Protein AF-A0A7W0PMC2-F1 (afdb_monomer)

Secondary structure (DSSP, 8-state):
-----SSSTT-------HHHHHHHHHHHHHHHHHHHHHHHHHHHHHHHHHHHHHHHHHHHHTS-TTTHHHHHHHHHHHHHHHHHHHHHHHHHHHHHHHHHHHHHHHTT-TTHHHHHHHHHHHTTSTTTHHHHHHHHHHHHHHTT-HHHHHHHHHHHHHHHHHIIIIIHHHHSTTT----HHHHHHHHHHHHHHHTHHHHHHHHHHHHHHHHHHHHHHHHHHTTS-SSS---THHHHHHHTS------SS--------S-----------S-TT-PPPPPPPPPPS----------------PPPP------------------------------

Sequence (335 aa):
GQAGNVFDDTGGDVEVSSDAVQNVIPVISNITTGVIGVVTTLVITFYYLMEKAFIRRLVISQLDARRQPRVERIWQDVENKVGGWMRGQLTLMLIIGVIATVSYGILDIRFWPLLGLWAGLTEIIPIVGPWIGGVPAVIVALTQGWEKALIVGLVIVGMQSLENWVLVPRVMRGAVGLTPLTVFVAILVGTQFMGVTGAILAIPIAAAIQVILSDYFSSRQLKREPQQQSGWRWMLSRAGARDDEPPPNGERSPDVGPFAYAATNQTISSDVMLRPNPPSPEPPAGGDPPVAALESEGNRPAPAGRKSGWAPFGQAAQTNDTQVERRDEREPDES

Mean predicted aligned error: 18.65 Å

Foldseek 3Di:
DDPDDPPPPPPPPPPVPPVNVVVVVVVVVVVVVVVVVVVVVVVVVVVCVVCVVVVLCVVLVVDDPVCSVVVVVLVVQLCQLLVLVVQLQLVQLVVQLVLQLVQCVVLVQPPSNVLSNQLSVLSLQPPVSLVVSLVVSLVSLVVVPPVSSVVSVVSSVVSNCCCVPPSCCVSCPVNDPDDPVQLVVLLVVLCVPPNPVRSSCSRSVSSSVVSVVVSVVVVVVVVVDDPDPPDCVVVVVVVVPPDPPPDPDDDDDDDDDDPDPDDDDDDDDPPPPDDDDPDDDDDDPDDDDDDDDDDDDDDDDDDDDDDDDDDDDDDDDDDDDDDDDDDDDDDDDDD

Radius of gyration: 40.62 Å; Cα contacts (8 Å, |Δi|>4): 183; chains: 1; bounding box: 110×101×104 Å

pLDDT: mean 74.44, std 23.19, range [28.14, 98.31]

Structure (mmCIF, N/CA/C/O backbone):
data_AF-A0A7W0PMC2-F1
#
_entry.id   AF-A0A7W0PMC2-F1
#
loop_
_atom_site.group_PDB
_atom_site.id
_atom_site.type_symbol
_atom_site.label_atom_id
_atom_site.label_alt_id
_atom_site.label_comp_id
_atom_site.label_asym_id
_atom_site.label_entity_id
_atom_site.label_seq_id
_atom_site.pdbx_PDB_ins_code
_atom_site.Cartn_x
_atom_site.Cartn_y
_atom_site.Cartn_z
_atom_site.occupancy
_atom_site.B_iso_or_equiv
_atom_site.auth_seq_id
_atom_site.auth_comp_id
_atom_site.auth_asym_id
_atom_site.auth_atom_id
_atom_site.pdbx_PDB_model_num
ATOM 1 N N . GLY A 1 1 ? -45.555 44.566 42.381 1.00 43.81 1 GLY A N 1
ATOM 2 C CA . GLY A 1 1 ? -44.629 44.700 41.248 1.00 43.81 1 GLY A CA 1
ATOM 3 C C . GLY A 1 1 ? -43.414 43.849 41.513 1.00 43.81 1 GLY A C 1
ATOM 4 O O . GLY A 1 1 ? -42.605 44.230 42.340 1.00 43.81 1 GLY A O 1
ATOM 5 N N . GLN A 1 2 ? -43.330 42.689 40.872 1.00 47.09 2 GLN A N 1
ATOM 6 C CA . GLN A 1 2 ? -42.104 41.903 40.741 1.00 47.09 2 GLN A CA 1
ATOM 7 C C . GLN A 1 2 ? -42.135 41.314 39.332 1.00 47.09 2 GLN A C 1
ATOM 9 O O . GLN A 1 2 ? -42.737 40.277 39.088 1.00 47.09 2 GLN A O 1
ATOM 14 N N . ALA A 1 3 ? -41.571 42.068 38.397 1.00 50.12 3 ALA A N 1
ATOM 15 C CA . ALA A 1 3 ? -41.141 41.583 37.098 1.00 50.12 3 ALA A CA 1
ATOM 16 C C . ALA A 1 3 ? -39.636 41.863 37.065 1.00 50.12 3 ALA A C 1
ATOM 18 O O . ALA A 1 3 ? -39.203 42.939 36.666 1.00 50.12 3 ALA A O 1
ATOM 19 N N . GLY A 1 4 ? -38.871 40.949 37.660 1.00 49.38 4 GLY A N 1
ATOM 20 C CA . GLY A 1 4 ? -37.416 40.914 37.569 1.00 49.38 4 GLY A CA 1
ATOM 21 C C . GLY A 1 4 ? -37.044 39.887 36.511 1.00 49.38 4 GLY A C 1
ATOM 22 O O . GLY A 1 4 ? -37.525 38.758 36.559 1.00 49.38 4 GLY A O 1
ATOM 23 N N . ASN A 1 5 ? -36.266 40.326 35.531 1.00 51.25 5 ASN A N 1
ATOM 24 C CA . ASN A 1 5 ? -35.890 39.608 34.321 1.00 51.25 5 ASN A CA 1
ATOM 25 C C . ASN A 1 5 ? -35.315 38.210 34.609 1.00 51.25 5 ASN A C 1
ATOM 27 O O . ASN A 1 5 ? -34.278 38.082 35.247 1.00 51.25 5 ASN A O 1
ATOM 31 N N . VAL A 1 6 ? -35.975 37.175 34.080 1.00 53.62 6 VAL A N 1
ATOM 32 C CA . VAL A 1 6 ? -35.527 35.764 34.092 1.00 53.62 6 VAL A CA 1
ATOM 33 C C . VAL A 1 6 ? -34.790 35.400 32.785 1.00 53.62 6 VAL A C 1
ATOM 35 O O . VAL A 1 6 ? -34.439 34.253 32.553 1.00 53.62 6 VAL A O 1
ATOM 38 N N . PHE A 1 7 ? -34.534 36.378 31.910 1.00 52.53 7 PHE A N 1
ATOM 39 C CA . PHE A 1 7 ? -34.023 36.150 30.551 1.00 52.53 7 PHE A CA 1
ATOM 40 C C . PHE A 1 7 ? -32.546 36.526 30.331 1.00 52.53 7 PHE A C 1
ATOM 42 O O . PHE A 1 7 ? -32.114 36.553 29.185 1.00 52.53 7 PHE A O 1
ATOM 49 N N . ASP A 1 8 ? -31.770 36.786 31.387 1.00 56.75 8 ASP A N 1
ATOM 50 C CA . ASP A 1 8 ? -30.371 37.249 31.257 1.00 56.75 8 ASP A CA 1
ATOM 51 C C . ASP A 1 8 ? -29.308 36.159 31.528 1.00 56.75 8 ASP A C 1
ATOM 53 O O . ASP A 1 8 ? -28.118 36.408 31.395 1.00 56.75 8 ASP A O 1
ATOM 57 N N . ASP A 1 9 ? -29.708 34.926 31.870 1.00 52.38 9 ASP A N 1
ATOM 58 C CA . ASP A 1 9 ? -28.779 33.857 32.305 1.00 52.38 9 ASP A CA 1
ATOM 59 C C . ASP A 1 9 ? -28.463 32.811 31.214 1.00 52.38 9 ASP A C 1
ATOM 61 O O . ASP A 1 9 ? -28.034 31.695 31.485 1.00 52.38 9 ASP A O 1
ATOM 65 N N . THR A 1 10 ? -28.715 33.128 29.939 1.00 53.88 10 THR A N 1
ATOM 66 C CA . THR A 1 10 ? -28.359 32.245 28.800 1.00 53.88 10 THR A CA 1
ATOM 67 C C . THR A 1 10 ? -27.342 32.875 27.848 1.00 53.88 10 THR A C 1
ATOM 69 O O . THR A 1 10 ? -27.029 32.303 26.807 1.00 53.88 10 THR A O 1
ATOM 72 N N . GLY A 1 11 ? -26.779 34.028 28.220 1.00 46.75 11 GLY A N 1
ATOM 73 C CA . GLY A 1 11 ? -25.646 34.665 27.547 1.00 46.75 11 GLY A CA 1
ATOM 74 C C . GLY A 1 11 ? -24.301 34.087 27.988 1.00 46.75 11 GLY A C 1
ATOM 75 O O . GLY A 1 11 ? -23.366 34.838 28.235 1.00 46.75 11 GLY A O 1
ATOM 76 N N . GLY A 1 12 ? -24.209 32.765 28.153 1.00 50.25 12 GLY A N 1
ATOM 77 C CA . GLY A 1 12 ? -22.926 32.104 28.353 1.00 50.25 12 GLY A CA 1
ATOM 78 C C . GLY A 1 12 ? -22.144 32.196 27.054 1.00 50.25 12 GLY A C 1
ATOM 79 O O . GLY A 1 12 ? -22.327 31.353 26.175 1.00 50.25 12 GLY A O 1
ATOM 80 N N . ASP A 1 13 ? -21.326 33.238 26.920 1.00 54.75 13 ASP A N 1
ATOM 81 C CA . ASP A 1 13 ? -20.321 33.337 25.874 1.00 54.75 13 ASP A CA 1
ATOM 82 C C . ASP A 1 13 ? -19.554 32.014 25.875 1.00 54.75 13 ASP A C 1
ATOM 84 O O . ASP A 1 13 ? -18.842 31.683 26.826 1.00 54.75 13 ASP A O 1
ATOM 88 N N . VAL A 1 14 ? -19.771 31.197 24.842 1.00 59.09 14 VAL A N 1
ATOM 89 C CA . VAL A 1 14 ? -18.963 30.005 24.610 1.00 59.09 14 VAL A CA 1
ATOM 90 C C . VAL A 1 14 ? -17.593 30.548 24.256 1.00 59.09 14 VAL A C 1
ATOM 92 O O . VAL A 1 14 ? -17.304 30.838 23.097 1.00 59.09 14 VAL A O 1
ATOM 95 N N . GLU A 1 15 ? -16.780 30.766 25.283 1.00 59.75 15 GLU A N 1
ATOM 96 C CA . GLU A 1 15 ? -15.384 31.131 25.170 1.00 59.75 15 GLU A CA 1
ATOM 97 C C . GLU A 1 15 ? -14.718 29.921 24.516 1.00 59.75 15 GLU A C 1
ATOM 99 O O . GLU A 1 15 ? -14.340 28.943 25.166 1.00 59.75 15 GLU A O 1
ATOM 104 N N . VAL A 1 16 ? -14.726 29.903 23.180 1.00 63.09 16 VAL A N 1
ATOM 105 C CA . VAL A 1 16 ? -14.091 28.851 22.400 1.00 63.09 16 VAL A CA 1
ATOM 106 C C . VAL A 1 16 ? -12.624 28.930 22.777 1.00 63.09 16 VAL A C 1
ATOM 108 O O . VAL A 1 16 ? -11.921 29.832 22.323 1.00 63.09 16 VAL A O 1
ATOM 111 N N . SER A 1 17 ? -12.194 28.025 23.663 1.00 68.88 17 SER A N 1
ATOM 112 C CA . SER A 1 17 ? -10.812 27.954 24.120 1.00 68.88 17 SER A CA 1
ATOM 113 C C . SER A 1 17 ? -9.913 28.058 22.894 1.00 68.88 17 SER A C 1
ATOM 115 O O . SER A 1 17 ? -10.094 27.321 21.916 1.00 68.88 17 SER A O 1
ATOM 117 N N . SER A 1 18 ? -8.982 29.011 22.924 1.00 70.25 18 SER A N 1
ATOM 118 C CA . SER A 1 18 ? -8.035 29.278 21.838 1.00 70.25 18 SER A CA 1
ATOM 119 C C . SER A 1 18 ? -7.372 27.998 21.327 1.00 70.25 18 SER A C 1
ATOM 121 O O . SER A 1 18 ? -7.079 27.886 20.140 1.00 70.25 18 SER A O 1
ATOM 123 N N . ASP A 1 19 ? -7.227 27.005 22.200 1.00 72.19 19 ASP A N 1
ATOM 124 C CA . ASP A 1 19 ? -6.593 25.720 21.937 1.00 72.19 19 ASP A CA 1
ATOM 125 C C . ASP A 1 19 ? -7.465 24.818 21.050 1.00 72.19 19 ASP A C 1
ATOM 127 O O . ASP A 1 19 ? -6.956 24.100 20.189 1.00 72.19 19 ASP A O 1
ATOM 131 N N . ALA A 1 20 ? -8.793 24.877 21.184 1.00 72.12 20 ALA A N 1
ATOM 132 C CA . ALA A 1 20 ? -9.710 24.150 20.309 1.00 72.12 20 ALA A CA 1
ATOM 133 C C . ALA A 1 20 ? -9.672 24.717 18.880 1.00 72.12 20 ALA A C 1
ATOM 135 O O . ALA A 1 20 ? -9.578 23.958 17.915 1.00 72.12 20 ALA A O 1
ATOM 136 N N . VAL A 1 21 ? -9.656 26.047 18.732 1.00 75.31 21 VAL A N 1
ATOM 137 C CA . VAL A 1 21 ? -9.527 26.704 17.418 1.00 75.31 21 VAL A CA 1
ATOM 138 C C . VAL A 1 21 ? -8.166 26.402 16.789 1.00 75.31 21 VAL A C 1
ATOM 140 O O . VAL A 1 21 ? -8.092 26.048 15.610 1.00 75.31 21 VAL A O 1
ATOM 143 N N . GLN A 1 22 ? -7.091 26.471 17.579 1.00 79.50 22 GLN A N 1
ATOM 144 C CA . GLN A 1 22 ? -5.730 26.196 17.116 1.00 79.50 22 GLN A CA 1
ATOM 145 C C . GLN A 1 22 ? -5.529 24.741 16.676 1.00 79.50 22 GLN A C 1
ATOM 147 O O . GLN A 1 22 ? -4.759 24.500 15.750 1.00 79.50 22 GLN A O 1
ATOM 152 N N . ASN A 1 23 ? -6.247 23.780 17.266 1.00 82.25 23 ASN A N 1
ATOM 153 C CA . ASN A 1 23 ? -6.175 22.369 16.874 1.00 82.25 23 ASN A CA 1
ATOM 154 C C . ASN A 1 23 ? -7.069 22.012 15.671 1.00 82.25 23 ASN A C 1
ATOM 156 O O . ASN A 1 23 ? -6.769 21.065 14.945 1.00 82.25 23 ASN A O 1
ATOM 160 N N . VAL A 1 24 ? -8.142 22.765 15.409 1.00 83.88 24 VAL A N 1
ATOM 161 C CA . VAL A 1 24 ? -9.059 22.501 14.281 1.00 83.88 24 VAL A CA 1
ATOM 162 C C . VAL A 1 24 ? -8.499 23.004 12.945 1.00 83.88 24 VAL A C 1
ATOM 164 O O . VAL A 1 24 ? -8.620 22.318 11.927 1.00 83.88 24 VAL A O 1
ATOM 167 N N . ILE A 1 25 ? -7.834 24.164 12.935 1.00 85.06 25 ILE A N 1
ATOM 168 C CA . ILE A 1 25 ? -7.215 24.748 11.731 1.00 85.06 25 ILE A CA 1
ATOM 169 C C . ILE A 1 25 ? -6.253 23.778 11.007 1.00 85.06 25 ILE A C 1
ATOM 171 O O . ILE A 1 25 ? -6.413 23.593 9.795 1.00 85.06 25 ILE A O 1
ATOM 175 N N . PRO A 1 26 ? -5.285 23.114 11.675 1.00 86.06 26 PRO A N 1
ATOM 176 C CA . PRO A 1 26 ? -4.375 22.192 11.000 1.00 86.06 26 PRO A CA 1
ATOM 177 C C . PRO A 1 26 ? -5.093 20.952 10.461 1.00 86.06 26 PRO A C 1
ATOM 179 O O . PRO A 1 26 ? -4.735 20.469 9.391 1.00 86.06 26 PRO A O 1
ATOM 182 N N . VAL A 1 27 ? -6.140 20.462 11.132 1.00 83.06 27 VAL A N 1
ATOM 183 C CA . VAL A 1 27 ? -6.932 19.323 10.639 1.00 83.06 27 VAL A CA 1
ATOM 184 C C . VAL A 1 27 ? -7.626 19.676 9.323 1.00 83.06 27 VAL A C 1
ATOM 186 O O . VAL A 1 27 ? -7.495 18.939 8.346 1.00 83.06 27 VAL A O 1
ATOM 189 N N . ILE A 1 28 ? -8.305 20.826 9.259 1.00 85.81 28 ILE A N 1
ATOM 190 C CA . ILE A 1 28 ? -8.984 21.289 8.036 1.00 85.81 28 ILE A CA 1
ATOM 191 C C . ILE A 1 28 ? -7.972 21.536 6.910 1.00 85.81 28 ILE A C 1
ATOM 193 O O . ILE A 1 28 ? -8.206 21.139 5.764 1.00 85.81 28 ILE A O 1
ATOM 197 N N . SER A 1 29 ? -6.830 22.148 7.231 1.00 87.38 29 SER A N 1
ATOM 198 C CA . SER A 1 29 ? -5.748 22.386 6.271 1.00 87.38 29 SER A CA 1
ATOM 199 C C . SER A 1 29 ? -5.191 21.079 5.695 1.00 87.38 29 SER A C 1
ATOM 201 O O . SER A 1 29 ? -5.044 20.945 4.477 1.00 87.38 29 SER A O 1
ATOM 203 N N . ASN A 1 30 ? -4.965 20.072 6.543 1.00 87.62 30 ASN A N 1
ATOM 204 C CA . ASN A 1 30 ? -4.472 18.761 6.126 1.00 87.62 30 ASN A CA 1
ATOM 205 C C . ASN A 1 30 ? -5.482 18.025 5.240 1.00 87.62 30 ASN A C 1
ATOM 207 O O . ASN A 1 30 ? -5.093 17.448 4.226 1.00 87.62 30 ASN A O 1
ATOM 211 N N . ILE A 1 31 ? -6.776 18.083 5.574 1.00 88.69 31 ILE A N 1
ATOM 212 C CA . ILE A 1 31 ? -7.839 17.502 4.740 1.00 88.69 31 ILE A CA 1
ATOM 213 C C . ILE A 1 31 ? -7.875 18.196 3.376 1.00 88.69 31 ILE A C 1
ATOM 215 O O . ILE A 1 31 ? -7.868 17.524 2.348 1.00 88.69 31 ILE A O 1
ATOM 219 N N . THR A 1 32 ? -7.859 19.531 3.353 1.00 90.44 32 THR A N 1
ATOM 220 C CA . THR A 1 32 ? -7.904 20.318 2.110 1.00 90.44 32 THR A CA 1
ATOM 221 C C . THR A 1 32 ? -6.697 20.019 1.222 1.00 90.44 32 THR A C 1
ATOM 223 O O . THR A 1 32 ? -6.851 19.723 0.038 1.00 90.44 32 THR A O 1
ATOM 226 N N . THR A 1 33 ? -5.497 20.016 1.805 1.00 89.62 33 THR A N 1
ATOM 227 C CA . THR A 1 33 ? -4.252 19.662 1.108 1.00 89.62 33 THR A CA 1
ATOM 228 C C . THR A 1 33 ? -4.298 18.225 0.594 1.00 89.62 33 THR A C 1
ATOM 230 O O . THR A 1 33 ? -3.895 17.964 -0.538 1.00 89.62 33 THR A O 1
ATOM 233 N N . GLY A 1 34 ? -4.847 17.297 1.382 1.00 86.81 34 GLY A N 1
ATOM 234 C CA . GLY A 1 34 ? -5.056 15.908 0.982 1.00 86.81 34 GLY A CA 1
ATOM 235 C C . GLY A 1 34 ? -5.987 15.779 -0.224 1.00 86.81 34 GLY A C 1
ATOM 236 O O . GLY A 1 34 ? -5.638 15.106 -1.191 1.00 86.81 34 GLY A O 1
ATOM 237 N N . VAL A 1 35 ? -7.131 16.470 -0.217 1.00 91.31 35 VAL A N 1
ATOM 238 C CA . VAL A 1 35 ? -8.085 16.476 -1.340 1.00 91.31 35 VAL A CA 1
ATOM 239 C C . VAL A 1 35 ? -7.439 17.049 -2.600 1.00 91.31 35 VAL A C 1
ATOM 241 O O . VAL A 1 35 ? -7.502 16.417 -3.654 1.00 91.31 35 VAL A O 1
ATOM 244 N N . ILE A 1 36 ? -6.764 18.198 -2.497 1.00 93.81 36 ILE A N 1
ATOM 245 C CA . ILE A 1 36 ? -6.025 18.794 -3.620 1.00 93.81 36 ILE A CA 1
ATOM 246 C C . ILE A 1 36 ? -4.959 17.819 -4.131 1.00 93.81 36 ILE A C 1
ATOM 248 O O . ILE A 1 36 ? -4.827 17.638 -5.341 1.00 93.81 36 ILE A O 1
ATOM 252 N N . GLY A 1 37 ? -4.231 17.154 -3.232 1.00 91.50 37 GLY A N 1
ATOM 253 C CA . GLY A 1 37 ? -3.220 16.155 -3.570 1.00 91.50 37 GLY A CA 1
ATOM 254 C C . GLY A 1 37 ? -3.796 14.966 -4.337 1.00 91.50 37 GLY A C 1
ATOM 255 O O . GLY A 1 37 ? -3.238 14.573 -5.361 1.00 91.50 37 GLY A O 1
ATOM 256 N N . VAL A 1 38 ? -4.941 14.433 -3.904 1.00 90.81 38 VAL A N 1
ATOM 257 C CA . VAL A 1 38 ? -5.649 13.346 -4.599 1.00 90.81 38 VAL A CA 1
ATOM 258 C C . VAL A 1 38 ? -6.106 13.799 -5.983 1.00 90.81 38 VAL A C 1
ATOM 260 O O . VAL A 1 38 ? -5.800 13.128 -6.966 1.00 90.81 38 VAL A O 1
ATOM 263 N N . VAL A 1 39 ? -6.775 14.951 -6.088 1.00 94.50 39 VAL A N 1
ATOM 264 C CA . VAL A 1 39 ? -7.242 15.491 -7.376 1.00 94.50 39 VAL A CA 1
ATOM 265 C C . VAL A 1 39 ? -6.065 15.723 -8.324 1.00 94.50 39 VAL A C 1
ATOM 267 O O . VAL A 1 39 ? -6.098 15.277 -9.467 1.00 94.50 39 VAL A O 1
ATOM 270 N N . THR A 1 40 ? -4.991 16.345 -7.841 1.00 95.25 40 THR A N 1
ATOM 271 C CA . THR A 1 40 ? -3.773 16.593 -8.625 1.00 95.25 40 THR A CA 1
ATOM 272 C C . THR A 1 40 ? -3.148 15.285 -9.100 1.00 95.25 40 THR A C 1
ATOM 274 O O . THR A 1 40 ? -2.815 15.148 -10.274 1.00 95.25 40 THR A O 1
ATOM 277 N N . THR A 1 41 ? -3.044 14.291 -8.216 1.00 93.62 41 THR A N 1
ATOM 278 C CA . THR A 1 41 ? -2.514 12.964 -8.555 1.00 93.62 41 THR A CA 1
ATOM 279 C C . THR A 1 41 ? -3.363 12.285 -9.625 1.00 93.62 41 THR A C 1
ATOM 281 O O . THR A 1 41 ? -2.808 11.723 -10.567 1.00 93.62 41 THR A O 1
ATOM 284 N N . LEU A 1 42 ? -4.694 12.361 -9.529 1.00 94.62 42 LEU A N 1
ATOM 285 C CA . LEU A 1 42 ? -5.604 11.807 -10.533 1.00 94.62 42 LEU A CA 1
ATOM 286 C C . LEU A 1 42 ? -5.449 12.501 -11.886 1.00 94.62 42 LEU A C 1
ATOM 288 O O . LEU A 1 42 ? -5.368 11.818 -12.904 1.00 94.62 42 LEU A O 1
ATOM 292 N N . VAL A 1 43 ? -5.351 13.832 -11.902 1.00 97.25 43 VAL A N 1
ATOM 293 C CA . VAL A 1 43 ? -5.130 14.610 -13.128 1.00 97.25 43 VAL A CA 1
ATOM 294 C C . VAL A 1 43 ? -3.798 14.228 -13.772 1.00 97.25 43 VAL A C 1
ATOM 296 O O . VAL A 1 43 ? -3.769 13.877 -14.950 1.00 97.25 43 VAL A O 1
ATOM 299 N N . ILE A 1 44 ? -2.704 14.217 -13.005 1.00 96.81 44 ILE A N 1
ATOM 300 C CA . ILE A 1 44 ? -1.379 13.816 -13.504 1.00 96.81 44 ILE A CA 1
ATOM 301 C C . ILE A 1 44 ? -1.413 12.378 -14.024 1.00 96.81 44 ILE A C 1
ATOM 303 O O . ILE A 1 44 ? -0.896 12.101 -15.101 1.00 96.81 44 ILE A O 1
ATOM 307 N N . THR A 1 45 ? -2.052 11.465 -13.291 1.00 95.06 45 THR A N 1
ATOM 308 C CA . THR A 1 45 ? -2.183 10.061 -13.696 1.00 95.06 45 THR A CA 1
ATOM 309 C C . THR A 1 45 ? -2.968 9.936 -14.997 1.00 95.06 45 THR A C 1
ATOM 311 O O . THR A 1 45 ? -2.554 9.196 -15.883 1.00 95.06 45 THR A O 1
ATOM 314 N N . PHE A 1 46 ? -4.064 10.681 -15.152 1.00 96.44 46 PHE A N 1
ATOM 315 C CA . PHE A 1 46 ? -4.863 10.702 -16.375 1.00 96.44 46 PHE A CA 1
ATOM 316 C C . PHE A 1 46 ? -4.043 11.170 -17.586 1.00 96.44 46 PHE A C 1
ATOM 318 O O . PHE A 1 46 ? -3.982 10.457 -18.590 1.00 96.44 46 PHE A O 1
ATOM 325 N N . TYR A 1 47 ? -3.355 12.312 -17.477 1.00 96.44 47 TYR A N 1
ATOM 326 C CA . TYR A 1 47 ? -2.490 12.815 -18.550 1.00 96.44 47 TYR A CA 1
ATOM 327 C C . TYR A 1 47 ? -1.331 11.858 -18.842 1.00 96.44 47 TYR A C 1
ATOM 329 O O . TYR A 1 47 ? -1.052 11.565 -20.003 1.00 96.44 47 TYR A O 1
ATOM 337 N N . TYR A 1 48 ? -0.711 11.287 -17.806 1.00 95.25 48 TYR A N 1
ATOM 338 C CA . TYR A 1 48 ? 0.330 10.279 -17.975 1.00 95.25 48 TYR A CA 1
ATOM 339 C C . TYR A 1 48 ? -0.189 9.051 -18.730 1.00 95.25 48 TYR A C 1
ATOM 341 O O . TYR A 1 48 ? 0.466 8.589 -19.656 1.00 95.25 48 TYR A O 1
ATOM 349 N N . LEU A 1 49 ? -1.376 8.536 -18.393 1.00 94.81 49 LEU A N 1
ATOM 350 C CA . LEU A 1 49 ? -1.984 7.406 -19.101 1.00 94.81 49 LEU A CA 1
ATOM 351 C C . LEU A 1 49 ? -2.267 7.728 -20.573 1.00 94.81 49 LEU A C 1
ATOM 353 O O . LEU A 1 49 ? -2.081 6.855 -21.421 1.00 94.81 49 LEU A O 1
ATOM 357 N N . MET A 1 50 ? -2.691 8.958 -20.872 1.00 96.69 50 MET A N 1
ATOM 358 C CA . MET A 1 50 ? -2.938 9.428 -22.236 1.00 96.69 50 MET A CA 1
ATOM 359 C C . MET A 1 50 ? -1.635 9.539 -23.045 1.00 96.69 50 MET A C 1
ATOM 361 O O . MET A 1 50 ? -1.585 9.137 -24.206 1.00 96.69 50 MET A O 1
ATOM 365 N N . GLU A 1 51 ? -0.560 10.030 -22.426 1.00 95.94 51 GLU A N 1
ATOM 366 C CA . GLU A 1 51 ? 0.713 10.312 -23.097 1.00 95.94 51 GLU A CA 1
ATOM 367 C C . GLU A 1 51 ? 1.755 9.192 -22.963 1.00 95.94 51 GLU A C 1
ATOM 369 O O . GLU A 1 51 ? 2.818 9.261 -23.585 1.00 95.94 51 GLU A O 1
ATOM 374 N N . LYS A 1 52 ? 1.478 8.118 -22.211 1.00 93.81 52 LYS A N 1
ATOM 375 C CA . LYS A 1 52 ? 2.475 7.079 -21.891 1.00 93.81 52 LYS A CA 1
ATOM 376 C C . LYS A 1 52 ? 3.164 6.493 -23.121 1.00 93.81 52 LYS A C 1
ATOM 378 O O . LYS A 1 52 ? 4.369 6.250 -23.098 1.00 93.81 52 LYS A O 1
ATOM 383 N N . ALA A 1 53 ? 2.419 6.279 -24.208 1.00 93.69 53 ALA A N 1
ATOM 384 C CA . ALA A 1 53 ? 2.954 5.720 -25.448 1.00 93.69 53 ALA A CA 1
ATOM 385 C C . ALA A 1 53 ? 3.898 6.706 -26.153 1.00 93.69 53 ALA A C 1
ATOM 387 O O . ALA A 1 53 ? 4.933 6.301 -26.686 1.00 93.69 53 ALA A O 1
ATOM 388 N N . PHE A 1 54 ? 3.565 7.998 -26.113 1.00 94.06 54 PHE A N 1
ATOM 389 C CA . PHE A 1 54 ? 4.408 9.066 -26.635 1.00 94.06 54 PHE A CA 1
ATOM 390 C C . PHE A 1 54 ? 5.695 9.203 -25.812 1.00 94.06 54 PHE A C 1
ATOM 392 O O . PHE A 1 54 ? 6.782 9.144 -26.387 1.00 94.06 54 PHE A O 1
ATOM 399 N N . ILE A 1 55 ? 5.586 9.273 -24.479 1.00 93.00 55 ILE A N 1
ATOM 400 C CA . ILE A 1 55 ? 6.733 9.357 -23.556 1.00 93.00 55 ILE A CA 1
ATOM 401 C C . ILE A 1 55 ? 7.679 8.174 -23.773 1.00 93.00 55 ILE A C 1
ATOM 403 O O . ILE A 1 55 ? 8.883 8.350 -23.948 1.00 93.00 55 ILE A O 1
ATOM 407 N N . ARG A 1 56 ? 7.128 6.959 -23.830 1.00 93.69 56 ARG A N 1
ATOM 408 C CA . ARG A 1 56 ? 7.886 5.736 -24.099 1.00 93.69 56 ARG A CA 1
ATOM 409 C C . ARG A 1 56 ? 8.642 5.812 -25.426 1.00 93.69 56 ARG A C 1
ATOM 411 O O . ARG A 1 56 ? 9.843 5.549 -25.462 1.00 93.69 56 ARG A O 1
ATOM 418 N N . ARG A 1 57 ? 7.962 6.183 -26.518 1.00 93.38 57 ARG A N 1
ATOM 419 C CA . ARG A 1 57 ? 8.584 6.296 -27.846 1.00 93.38 57 ARG A CA 1
ATOM 420 C C . ARG A 1 57 ? 9.693 7.347 -27.853 1.00 93.38 57 ARG A C 1
ATOM 422 O O . ARG A 1 57 ? 10.748 7.093 -28.429 1.00 93.38 57 ARG A O 1
ATOM 429 N N . LEU A 1 58 ? 9.473 8.482 -27.190 1.00 94.00 58 LEU A N 1
ATOM 430 C CA . LEU A 1 58 ? 10.458 9.550 -27.060 1.00 94.00 58 LEU A CA 1
ATOM 431 C C . LEU A 1 58 ? 11.717 9.044 -26.349 1.00 94.00 58 LEU A C 1
ATOM 433 O O . LEU A 1 58 ? 12.800 9.140 -26.919 1.00 94.00 58 LEU A O 1
ATOM 437 N N . VAL A 1 59 ? 11.580 8.424 -25.174 1.00 92.81 59 VAL A N 1
ATOM 438 C CA . VAL A 1 59 ? 12.711 7.871 -24.405 1.00 92.81 59 VAL A CA 1
ATOM 439 C C . VAL A 1 59 ? 13.486 6.831 -25.216 1.00 92.81 59 VAL A C 1
ATOM 441 O O . VAL A 1 59 ? 14.715 6.864 -25.255 1.00 92.81 59 VAL A O 1
ATOM 444 N N . ILE A 1 60 ? 12.788 5.925 -25.904 1.00 93.38 60 ILE A N 1
ATOM 445 C CA . ILE A 1 60 ? 13.434 4.853 -26.671 1.00 93.38 60 ILE A CA 1
ATOM 446 C C . ILE A 1 60 ? 14.140 5.390 -27.916 1.00 93.38 60 ILE A C 1
ATOM 448 O O . ILE A 1 60 ? 15.216 4.907 -28.260 1.00 93.38 60 ILE A O 1
ATOM 452 N N . SER A 1 61 ? 13.582 6.413 -28.569 1.00 93.25 61 SER A N 1
ATOM 453 C CA . SER A 1 61 ? 14.183 7.021 -29.762 1.00 93.25 61 SER A CA 1
ATOM 454 C C . SER A 1 61 ? 15.537 7.692 -29.500 1.00 93.25 61 SER A C 1
ATOM 456 O O . SER A 1 61 ? 16.337 7.799 -30.424 1.00 93.25 61 SER A O 1
ATOM 458 N N . GLN A 1 62 ? 15.823 8.074 -28.250 1.00 94.62 62 GLN A N 1
ATOM 459 C CA . GLN A 1 62 ? 17.107 8.664 -27.845 1.00 94.62 62 GLN A CA 1
ATOM 460 C C . GLN A 1 62 ? 18.223 7.621 -27.657 1.00 94.62 62 GLN A C 1
ATOM 462 O O . GLN A 1 62 ? 19.372 7.974 -27.401 1.00 94.62 62 GLN A O 1
ATOM 467 N N . LEU A 1 63 ? 17.902 6.326 -27.741 1.00 93.12 63 LEU A N 1
ATOM 468 C CA . LEU A 1 63 ? 18.858 5.233 -27.583 1.00 93.12 63 LEU A CA 1
ATOM 469 C C . LEU A 1 63 ? 19.343 4.716 -28.940 1.00 93.12 63 LEU A C 1
ATOM 471 O O . LEU A 1 63 ? 18.573 4.633 -29.900 1.00 93.12 63 LEU A O 1
ATOM 475 N N . ASP A 1 64 ? 20.590 4.235 -28.976 1.00 93.88 64 ASP A N 1
ATOM 476 C CA . ASP A 1 64 ? 21.136 3.496 -30.119 1.00 93.88 64 ASP A CA 1
ATOM 477 C C . ASP A 1 64 ? 20.188 2.376 -30.569 1.00 93.88 64 ASP A C 1
ATOM 479 O O . ASP A 1 64 ? 19.703 1.595 -29.740 1.00 93.88 64 ASP A O 1
ATOM 483 N N . ALA A 1 65 ? 20.029 2.197 -31.885 1.00 91.69 65 ALA A N 1
ATOM 484 C CA . ALA A 1 65 ? 19.152 1.178 -32.477 1.00 91.69 65 ALA A CA 1
ATOM 485 C C . ALA A 1 65 ? 19.402 -0.247 -31.937 1.00 91.69 65 ALA A C 1
ATOM 487 O O . ALA A 1 65 ? 18.481 -1.051 -31.826 1.00 91.69 65 ALA A O 1
ATOM 488 N N . ARG A 1 66 ? 20.640 -0.560 -31.521 1.00 92.50 66 ARG A N 1
ATOM 489 C CA . ARG A 1 66 ? 20.997 -1.859 -30.919 1.00 92.50 66 ARG A CA 1
ATOM 490 C C . ARG A 1 66 ? 20.399 -2.077 -29.524 1.00 92.50 66 ARG A C 1
ATOM 492 O O . ARG A 1 66 ? 20.217 -3.221 -29.116 1.00 92.50 66 ARG A O 1
ATOM 499 N N . ARG A 1 67 ? 20.141 -1.005 -28.765 1.00 91.69 67 ARG A N 1
ATOM 500 C CA . ARG A 1 67 ? 19.651 -1.060 -27.375 1.00 91.69 67 ARG A CA 1
ATOM 501 C C . ARG A 1 67 ? 18.132 -0.942 -27.282 1.00 91.69 67 ARG A C 1
ATOM 503 O O . ARG A 1 67 ? 17.568 -1.447 -26.312 1.00 91.69 67 ARG A O 1
ATOM 510 N N . GLN A 1 68 ? 17.480 -0.341 -28.281 1.00 93.12 68 GLN A N 1
ATOM 511 C CA . GLN A 1 68 ? 16.030 -0.111 -28.287 1.00 93.12 68 GLN A CA 1
ATOM 512 C C . GLN A 1 68 ? 15.211 -1.376 -27.965 1.00 93.12 68 GLN A C 1
ATOM 514 O O . GLN A 1 68 ? 14.419 -1.316 -27.027 1.00 93.12 68 GLN A O 1
ATOM 519 N N . PRO A 1 69 ? 15.446 -2.555 -28.588 1.00 92.75 69 PRO A N 1
ATOM 520 C CA . PRO A 1 69 ? 14.640 -3.749 -28.304 1.00 92.75 69 PRO A CA 1
ATOM 521 C C . PRO A 1 69 ? 14.849 -4.317 -26.895 1.00 92.75 69 PRO A C 1
ATOM 523 O O . PRO A 1 69 ? 14.017 -5.065 -26.386 1.00 92.75 69 PRO A O 1
ATOM 526 N N . ARG A 1 70 ? 15.995 -4.034 -26.263 1.00 92.12 70 ARG A N 1
ATOM 527 C CA . ARG A 1 70 ? 16.274 -4.460 -24.886 1.00 92.12 70 ARG A CA 1
ATOM 528 C C . ARG A 1 70 ? 15.549 -3.560 -23.893 1.00 92.12 70 ARG A C 1
ATOM 530 O O . ARG A 1 70 ? 14.855 -4.071 -23.026 1.00 92.12 70 ARG A O 1
ATOM 537 N N . VAL A 1 71 ? 15.683 -2.242 -24.039 1.00 93.50 71 VAL A N 1
ATOM 538 C CA . VAL A 1 71 ? 15.023 -1.280 -23.142 1.00 93.50 71 VAL A CA 1
ATOM 539 C C . VAL A 1 71 ? 13.505 -1.351 -23.278 1.00 93.50 71 VAL A C 1
ATOM 541 O O . VAL A 1 71 ? 12.811 -1.315 -22.269 1.00 93.50 71 VAL A O 1
ATOM 544 N N . GLU A 1 72 ? 13.000 -1.551 -24.495 1.00 94.19 72 GLU A N 1
ATOM 545 C CA . GLU A 1 72 ? 11.579 -1.781 -24.755 1.00 94.19 72 GLU A CA 1
ATOM 546 C C . GLU A 1 72 ? 11.039 -2.976 -23.958 1.00 94.19 72 GLU A C 1
ATOM 548 O O . GLU A 1 72 ? 9.997 -2.861 -23.320 1.00 94.19 72 GLU A O 1
ATOM 553 N N . ARG A 1 73 ? 11.770 -4.099 -23.929 1.00 93.31 73 ARG A N 1
ATOM 554 C CA . ARG A 1 73 ? 11.393 -5.282 -23.138 1.00 93.31 73 ARG A CA 1
ATOM 555 C C . ARG A 1 73 ? 11.423 -5.008 -21.636 1.00 93.31 73 ARG A C 1
ATOM 557 O O . ARG A 1 73 ? 10.430 -5.266 -20.969 1.00 93.31 73 ARG A O 1
ATOM 564 N N . ILE A 1 74 ? 12.499 -4.400 -21.128 1.00 93.94 74 ILE A N 1
ATOM 565 C CA . ILE A 1 74 ? 12.608 -4.026 -19.705 1.00 93.94 74 ILE A CA 1
ATOM 566 C C . ILE A 1 74 ? 11.440 -3.123 -19.296 1.00 93.94 74 ILE A C 1
ATOM 568 O O . ILE A 1 74 ? 10.853 -3.324 -18.238 1.00 93.94 74 ILE A O 1
ATOM 572 N N . TRP A 1 75 ? 11.077 -2.149 -20.134 1.00 94.81 75 TRP A N 1
ATOM 573 C CA . TRP A 1 75 ? 9.945 -1.263 -19.877 1.00 94.81 75 TRP A CA 1
ATOM 574 C C . TRP A 1 75 ? 8.636 -2.048 -19.722 1.00 94.81 75 TRP A C 1
ATOM 576 O O . TRP A 1 75 ? 7.913 -1.840 -18.749 1.00 94.81 75 TRP A O 1
ATOM 586 N N . GLN A 1 76 ? 8.348 -2.977 -20.644 1.00 93.81 76 GLN A N 1
ATOM 587 C CA . GLN A 1 76 ? 7.152 -3.831 -20.568 1.00 93.81 76 GLN A CA 1
ATOM 588 C C . GLN A 1 76 ? 7.171 -4.712 -19.321 1.00 93.81 76 GLN A C 1
ATOM 590 O O . GLN A 1 76 ? 6.154 -4.832 -18.644 1.00 93.81 76 GLN A O 1
ATOM 595 N N . ASP A 1 77 ? 8.321 -5.293 -18.986 1.00 92.62 77 ASP A N 1
ATOM 596 C CA . ASP A 1 77 ? 8.468 -6.158 -17.818 1.00 92.62 77 ASP A CA 1
ATOM 597 C C . ASP A 1 77 ? 8.233 -5.386 -16.513 1.00 92.62 77 ASP A C 1
ATOM 599 O O . ASP A 1 77 ? 7.549 -5.884 -15.615 1.00 92.62 77 ASP A O 1
ATOM 603 N N . VAL A 1 78 ? 8.730 -4.148 -16.414 1.00 93.75 78 VAL A N 1
ATOM 604 C CA . VAL A 1 78 ? 8.455 -3.261 -15.275 1.00 93.75 78 VAL A CA 1
ATOM 605 C C . VAL A 1 78 ? 6.969 -2.893 -15.213 1.00 93.75 78 VAL A C 1
ATOM 607 O O . VAL A 1 78 ? 6.368 -3.051 -14.151 1.00 93.75 78 VAL A O 1
ATOM 610 N N . GLU A 1 79 ? 6.355 -2.458 -16.322 1.00 93.56 79 GLU A N 1
ATOM 611 C CA . GLU A 1 79 ? 4.926 -2.088 -16.374 1.00 93.56 79 GLU A CA 1
ATOM 612 C C . GLU A 1 79 ? 4.032 -3.276 -15.978 1.00 93.56 79 GLU A C 1
ATOM 614 O O . GLU A 1 79 ? 3.139 -3.139 -15.139 1.00 93.56 79 GLU A O 1
ATOM 619 N N . ASN A 1 80 ? 4.329 -4.471 -16.496 1.00 92.00 80 ASN A N 1
ATOM 620 C CA . ASN A 1 80 ? 3.6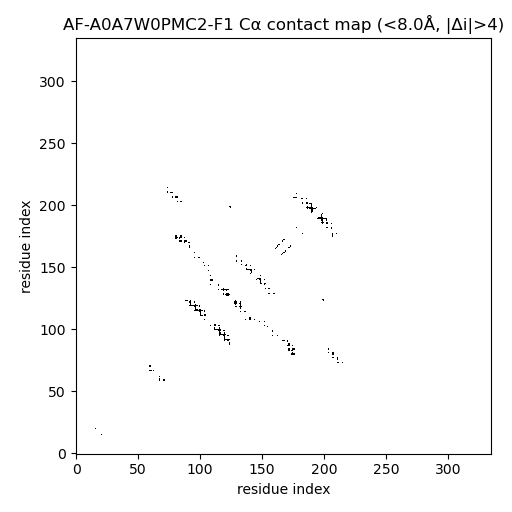07 -5.699 -16.176 1.00 92.00 80 ASN A CA 1
ATOM 621 C C . ASN A 1 80 ? 3.759 -6.091 -14.704 1.00 92.00 80 ASN A C 1
ATOM 623 O O . ASN A 1 80 ? 2.773 -6.470 -14.065 1.00 92.00 80 ASN A O 1
ATOM 627 N N . LYS A 1 81 ? 4.972 -5.991 -14.147 1.00 91.56 81 LYS A N 1
ATOM 628 C CA . LYS A 1 81 ? 5.249 -6.398 -12.766 1.00 91.56 81 LYS A CA 1
ATOM 629 C C . LYS A 1 81 ? 4.660 -5.424 -11.750 1.00 91.56 81 LYS A C 1
ATOM 631 O O . LYS A 1 81 ? 3.954 -5.848 -10.837 1.00 91.56 81 LYS A O 1
ATOM 636 N N . VAL A 1 82 ? 4.864 -4.122 -11.951 1.00 93.19 82 VAL A N 1
ATOM 637 C CA . VAL A 1 82 ? 4.280 -3.067 -11.106 1.00 93.19 82 VAL A CA 1
ATOM 638 C C . VAL A 1 82 ? 2.755 -3.068 -11.219 1.00 93.19 82 VAL A C 1
ATOM 640 O O . VAL A 1 82 ? 2.066 -3.036 -10.201 1.00 93.19 82 VAL A O 1
ATOM 643 N N . GLY A 1 83 ? 2.206 -3.184 -12.432 1.00 92.31 83 GLY A N 1
ATOM 644 C CA . GLY A 1 83 ? 0.760 -3.261 -12.648 1.00 92.31 83 GLY A CA 1
ATOM 645 C C . GLY A 1 83 ? 0.136 -4.543 -12.088 1.00 92.31 83 GLY A C 1
ATOM 646 O O . GLY A 1 83 ? -0.989 -4.525 -11.588 1.00 92.31 83 GLY A O 1
ATOM 647 N N . GLY A 1 84 ? 0.845 -5.674 -12.149 1.00 92.38 84 GLY A N 1
ATOM 648 C CA . GLY A 1 84 ? 0.467 -6.918 -11.473 1.00 92.38 84 GLY A CA 1
ATOM 649 C C . GLY A 1 84 ? 0.399 -6.751 -9.957 1.00 92.38 84 GLY A C 1
ATOM 650 O O . GLY A 1 84 ? -0.621 -7.087 -9.358 1.00 92.38 84 GLY A O 1
ATOM 651 N N . TRP A 1 85 ? 1.439 -6.167 -9.354 1.00 91.69 85 TRP A N 1
ATOM 652 C CA . TRP A 1 85 ? 1.473 -5.896 -7.917 1.00 91.69 85 TRP A CA 1
ATOM 653 C C . TRP A 1 85 ? 0.356 -4.946 -7.485 1.00 91.69 85 TRP A C 1
ATOM 655 O O . TRP A 1 85 ? -0.357 -5.264 -6.543 1.00 91.69 85 TRP A O 1
ATOM 665 N N . MET A 1 86 ? 0.135 -3.839 -8.202 1.00 93.31 86 MET A N 1
ATOM 666 C CA . MET A 1 86 ? -0.906 -2.862 -7.860 1.00 93.31 86 MET A CA 1
ATOM 667 C C . MET A 1 86 ? -2.303 -3.499 -7.833 1.00 93.31 86 MET A C 1
ATOM 669 O O . MET A 1 86 ? -3.059 -3.314 -6.882 1.00 93.31 86 MET A O 1
ATOM 673 N N . ARG A 1 87 ? -2.640 -4.307 -8.849 1.00 94.56 87 ARG A N 1
ATOM 674 C CA . ARG A 1 87 ? -3.917 -5.044 -8.899 1.00 94.56 87 ARG A CA 1
ATOM 675 C C . ARG A 1 87 ? -4.040 -6.042 -7.750 1.00 94.56 87 ARG A C 1
ATOM 677 O O . ARG A 1 87 ? -5.103 -6.136 -7.136 1.00 94.56 87 ARG A O 1
ATOM 684 N N . GLY A 1 88 ? -2.960 -6.764 -7.453 1.00 93.94 88 GLY A N 1
ATOM 685 C CA . GLY A 1 88 ? -2.912 -7.681 -6.321 1.00 93.94 88 GLY A CA 1
ATOM 686 C C . GLY A 1 88 ? -3.103 -6.956 -4.988 1.00 93.94 88 GLY A C 1
ATOM 687 O O . GLY A 1 88 ? -3.909 -7.388 -4.172 1.00 93.94 88 GLY A O 1
ATOM 688 N N . GLN A 1 89 ? -2.437 -5.817 -4.796 1.00 94.00 89 GLN A N 1
ATOM 689 C CA . GLN A 1 89 ? -2.490 -5.042 -3.559 1.00 94.00 89 GLN A CA 1
ATOM 690 C C . GLN A 1 89 ? -3.889 -4.480 -3.320 1.00 94.00 89 GLN A C 1
ATOM 692 O O . GLN A 1 89 ? -4.442 -4.673 -2.245 1.00 94.00 89 GLN A O 1
ATOM 697 N N . LEU A 1 90 ? -4.510 -3.876 -4.338 1.00 95.31 90 LEU A N 1
ATOM 698 C CA . LEU A 1 90 ? -5.892 -3.393 -4.247 1.00 95.31 90 LEU A CA 1
ATOM 699 C C . LEU A 1 90 ? -6.879 -4.526 -3.931 1.00 95.31 90 LEU A C 1
ATOM 701 O O . LEU A 1 90 ? -7.822 -4.340 -3.165 1.00 95.31 90 LEU A O 1
ATOM 705 N N . THR A 1 91 ? -6.641 -5.715 -4.489 1.00 96.38 91 THR A N 1
ATOM 706 C CA . THR A 1 91 ? -7.450 -6.904 -4.194 1.00 96.38 91 THR A CA 1
ATOM 707 C C . THR A 1 91 ? -7.267 -7.354 -2.742 1.00 96.38 91 THR A C 1
ATOM 709 O O . THR A 1 91 ? -8.255 -7.659 -2.080 1.00 96.38 91 THR A O 1
ATOM 712 N N . LEU A 1 92 ? -6.034 -7.359 -2.219 1.00 95.00 92 LEU A N 1
ATOM 713 C CA . LEU A 1 92 ? -5.757 -7.666 -0.810 1.00 95.00 92 LEU A CA 1
ATOM 714 C C . LEU A 1 92 ? -6.419 -6.655 0.128 1.00 95.00 92 LEU A C 1
ATOM 716 O O . LEU A 1 92 ? -7.124 -7.073 1.040 1.00 95.00 92 LEU A O 1
ATOM 720 N N . MET A 1 93 ? -6.268 -5.355 -0.138 1.00 97.00 93 MET A N 1
ATOM 721 C CA . MET A 1 93 ? -6.899 -4.282 0.640 1.00 97.00 93 MET A CA 1
ATOM 722 C C . MET A 1 93 ? -8.415 -4.480 0.742 1.00 97.00 93 MET A C 1
ATOM 724 O O . MET A 1 93 ? -8.992 -4.373 1.824 1.00 97.00 93 MET A O 1
ATOM 728 N N . LEU A 1 94 ? -9.061 -4.829 -0.375 1.00 97.69 94 LEU A N 1
ATOM 729 C CA . LEU A 1 94 ? -10.493 -5.110 -0.405 1.00 97.69 94 LEU A CA 1
ATOM 730 C C . LEU A 1 94 ? -10.853 -6.366 0.400 1.00 97.69 94 LEU A C 1
ATOM 732 O O . LEU A 1 94 ? -11.776 -6.326 1.209 1.00 97.69 94 LEU A O 1
ATOM 736 N N . ILE A 1 95 ? -10.136 -7.475 0.191 1.00 96.81 95 ILE A N 1
ATOM 737 C CA . ILE A 1 95 ? -10.399 -8.741 0.889 1.00 96.81 95 ILE A CA 1
ATOM 738 C C . ILE A 1 95 ? -10.227 -8.565 2.400 1.00 96.81 95 ILE A C 1
ATOM 740 O O . ILE A 1 95 ? -11.124 -8.927 3.158 1.00 96.81 95 ILE A O 1
ATOM 744 N N . ILE A 1 96 ? -9.107 -7.988 2.840 1.00 96.31 96 ILE A N 1
ATOM 745 C CA . ILE A 1 96 ? -8.816 -7.758 4.258 1.00 96.31 96 ILE A CA 1
ATOM 746 C C . ILE A 1 96 ? -9.820 -6.785 4.864 1.00 96.31 96 ILE A C 1
ATOM 748 O O . ILE A 1 96 ? -10.349 -7.071 5.934 1.00 96.31 96 ILE A O 1
ATOM 752 N N . GLY A 1 97 ? -10.157 -5.695 4.168 1.00 97.69 97 GLY A N 1
ATOM 753 C CA . GLY A 1 97 ? -11.180 -4.759 4.629 1.00 97.69 97 GLY A CA 1
ATOM 754 C C . GLY A 1 97 ? -12.525 -5.447 4.871 1.00 97.69 97 GLY A C 1
ATOM 755 O O . GLY A 1 97 ? -13.100 -5.309 5.947 1.00 97.69 97 GLY A O 1
ATOM 756 N N . VAL A 1 98 ? -12.991 -6.270 3.925 1.00 98.19 98 VAL A N 1
ATOM 757 C CA . VAL A 1 98 ? -14.246 -7.027 4.065 1.00 98.19 98 VAL A CA 1
ATOM 758 C C . VAL A 1 98 ? -14.171 -8.043 5.206 1.00 98.19 98 VAL A C 1
ATOM 760 O O . VAL A 1 98 ? -15.086 -8.098 6.029 1.00 98.19 98 VAL A O 1
ATOM 763 N N . ILE A 1 99 ? -13.095 -8.831 5.290 1.00 97.31 99 ILE A N 1
ATOM 764 C CA . ILE A 1 99 ? -12.923 -9.828 6.355 1.00 97.31 99 ILE A CA 1
ATOM 765 C C . ILE A 1 99 ? -12.892 -9.145 7.725 1.00 97.31 99 ILE A C 1
ATOM 767 O O . ILE A 1 99 ? -13.565 -9.610 8.646 1.00 97.31 99 ILE A O 1
ATOM 771 N N . ALA A 1 100 ? -12.171 -8.032 7.863 1.00 97.25 100 ALA A N 1
ATOM 772 C CA . ALA A 1 100 ? -12.097 -7.263 9.098 1.00 97.25 100 ALA A CA 1
ATOM 773 C C . ALA A 1 100 ? -13.466 -6.679 9.471 1.00 97.25 100 ALA A C 1
ATOM 775 O O . ALA A 1 100 ? -13.919 -6.862 10.599 1.00 97.25 100 ALA A O 1
ATOM 776 N N . THR A 1 101 ? -14.168 -6.054 8.519 1.00 98.25 101 THR A N 1
ATOM 777 C CA . THR A 1 101 ? -15.529 -5.530 8.711 1.00 98.25 101 THR A CA 1
ATOM 778 C C . THR A 1 101 ? -16.477 -6.618 9.219 1.00 98.25 101 THR A C 1
ATOM 780 O O . THR A 1 101 ? -17.161 -6.413 10.221 1.00 98.25 101 THR A O 1
ATOM 783 N N . VAL A 1 102 ? -16.500 -7.788 8.574 1.00 98.31 102 VAL A N 1
ATOM 784 C CA . VAL A 1 102 ? -17.363 -8.910 8.979 1.00 98.31 102 VAL A CA 1
ATOM 785 C C . VAL A 1 102 ? -16.959 -9.446 10.352 1.00 98.31 102 VAL A C 1
ATOM 787 O O . VAL A 1 102 ? -17.817 -9.627 11.211 1.00 98.31 102 VAL A O 1
ATOM 790 N N . SER A 1 103 ? -15.664 -9.653 10.591 1.00 97.50 103 SER A N 1
ATOM 791 C CA . SER A 1 103 ? -15.171 -10.211 11.855 1.00 97.50 103 SER A CA 1
ATOM 792 C C . SER A 1 103 ? -15.476 -9.295 13.041 1.00 97.50 103 SER A C 1
ATOM 794 O O . SER A 1 103 ? -15.978 -9.753 14.064 1.00 97.50 103 SER A O 1
ATOM 796 N N . TYR A 1 104 ? -15.235 -7.990 12.903 1.00 97.62 104 TYR A N 1
ATOM 797 C CA . TYR A 1 104 ? -15.549 -7.010 13.944 1.00 97.62 104 TYR A CA 1
ATOM 798 C C . TYR A 1 104 ? -17.059 -6.822 14.131 1.00 97.62 104 TYR A C 1
ATOM 800 O O . TYR A 1 104 ? -17.500 -6.590 15.255 1.00 97.62 104 TYR A O 1
ATOM 808 N N . GLY A 1 105 ? -17.848 -6.955 13.059 1.00 97.50 105 GLY A N 1
ATOM 809 C CA . GLY A 1 105 ? -19.309 -6.922 13.124 1.00 97.50 105 GLY A CA 1
ATOM 810 C C . GLY A 1 105 ? -19.890 -8.109 13.894 1.00 97.50 105 GLY A C 1
ATOM 811 O O . GLY A 1 105 ? -20.748 -7.915 14.747 1.00 97.50 105 GLY A O 1
ATOM 812 N N . ILE A 1 106 ? -19.375 -9.324 13.671 1.00 97.81 106 ILE A N 1
ATOM 813 C CA . ILE A 1 106 ? -19.786 -10.531 14.415 1.00 97.81 106 ILE A CA 1
ATOM 814 C C . ILE A 1 106 ? -19.469 -10.401 15.914 1.00 97.81 106 ILE A C 1
ATOM 816 O O . ILE A 1 106 ? -20.222 -10.888 16.752 1.00 97.81 106 ILE A O 1
ATOM 820 N N . LEU A 1 107 ? -18.370 -9.728 16.258 1.00 96.50 107 LEU A N 1
ATOM 821 C CA . LEU A 1 107 ? -17.953 -9.474 17.643 1.00 96.50 107 LEU A CA 1
ATOM 822 C C . LEU A 1 107 ? -18.658 -8.265 18.292 1.00 96.50 107 LEU A C 1
ATOM 824 O O . LEU A 1 107 ? -18.405 -7.955 19.464 1.00 96.50 107 LEU A O 1
ATOM 828 N N . ASP A 1 108 ? -19.530 -7.586 17.540 1.00 96.44 108 ASP A N 1
ATOM 829 C CA . ASP A 1 108 ? -20.262 -6.388 17.954 1.00 96.44 108 ASP A CA 1
ATOM 830 C C . ASP A 1 108 ? -19.334 -5.288 18.510 1.00 96.44 108 ASP A C 1
ATOM 832 O O . ASP A 1 108 ? -19.547 -4.694 19.576 1.00 96.44 108 ASP A O 1
ATOM 836 N N . ILE A 1 109 ? -18.224 -5.049 17.802 1.00 97.00 109 ILE A N 1
ATOM 837 C CA . ILE A 1 109 ? -17.274 -3.988 18.147 1.00 97.00 109 ILE A CA 1
ATOM 838 C C . ILE A 1 109 ? -17.832 -2.646 17.680 1.00 97.00 109 ILE A C 1
ATOM 840 O O . ILE A 1 109 ? -18.290 -2.487 16.545 1.00 97.00 109 ILE A O 1
ATOM 844 N N . ARG A 1 110 ? -17.772 -1.631 18.547 1.00 96.00 110 ARG A N 1
ATOM 845 C CA . ARG A 1 110 ? -18.247 -0.289 18.197 1.00 96.00 110 ARG A CA 1
ATOM 846 C C . ARG A 1 110 ? -17.471 0.232 16.987 1.00 96.00 110 ARG A C 1
ATOM 848 O O . ARG A 1 110 ? -16.256 0.095 16.921 1.00 96.00 110 ARG A O 1
ATOM 855 N N . PHE A 1 111 ? -18.177 0.843 16.038 1.00 96.62 111 PHE A N 1
ATOM 856 C CA . PHE A 1 111 ? -17.589 1.336 14.787 1.00 96.62 111 PHE A CA 1
ATOM 857 C C . PHE A 1 111 ? -16.967 0.241 13.897 1.00 96.62 111 PHE A C 1
ATOM 859 O O . PHE A 1 111 ? -16.099 0.549 13.082 1.00 96.62 111 PHE A O 1
ATOM 866 N N . TRP A 1 112 ? -17.426 -1.015 13.989 1.00 97.25 112 TRP A N 1
ATOM 867 C CA . TRP A 1 112 ? -16.937 -2.125 13.159 1.00 97.25 112 TRP A CA 1
ATOM 868 C C . TRP A 1 112 ? -16.822 -1.826 11.647 1.00 97.25 112 TRP A C 1
ATOM 870 O O . TRP A 1 112 ? -15.812 -2.243 11.072 1.00 97.25 112 TRP A O 1
ATOM 880 N N . PRO A 1 113 ? -17.731 -1.072 10.974 1.00 97.75 113 PRO A N 1
ATOM 881 C CA . PRO A 1 113 ? -17.562 -0.787 9.548 1.00 97.75 113 PRO A CA 1
ATOM 882 C C . PRO A 1 113 ? -16.364 0.129 9.298 1.00 97.75 113 PRO A C 1
ATOM 884 O O . PRO A 1 113 ? -15.598 -0.090 8.363 1.00 97.75 113 PRO A O 1
ATOM 887 N N . LEU A 1 114 ? -16.181 1.131 10.164 1.00 97.56 114 LEU A N 1
ATOM 888 C CA . LEU A 1 114 ? -15.094 2.100 10.072 1.00 97.56 114 LEU A CA 1
ATOM 889 C C . LEU A 1 114 ? -13.745 1.449 10.395 1.00 97.56 114 LEU A C 1
ATOM 891 O O . LEU A 1 114 ? -12.760 1.723 9.719 1.00 97.56 114 LEU A O 1
ATOM 895 N N . LEU A 1 115 ? -13.712 0.551 11.383 1.00 97.38 115 LEU A N 1
ATOM 896 C CA . LEU A 1 115 ? -12.519 -0.217 11.741 1.00 97.38 115 LEU A CA 1
ATOM 897 C C . LEU A 1 115 ? -12.100 -1.186 10.630 1.00 97.38 115 LEU A C 1
ATOM 899 O O . LEU A 1 115 ? -10.912 -1.313 10.352 1.00 97.38 115 LEU A O 1
ATOM 903 N N . GLY A 1 116 ? -13.055 -1.851 9.976 1.00 97.50 116 GLY A N 1
ATOM 904 C CA . GLY A 1 116 ? -12.748 -2.719 8.839 1.00 97.50 116 GLY A CA 1
ATOM 905 C C . GLY A 1 116 ? -12.293 -1.938 7.602 1.00 97.50 116 GLY A C 1
ATOM 906 O O . GLY A 1 116 ? -11.309 -2.320 6.971 1.00 97.50 116 GLY A O 1
ATOM 907 N N . LEU A 1 117 ? -12.913 -0.785 7.313 1.00 97.75 117 LEU A N 1
ATOM 908 C CA . LEU A 1 117 ? -12.425 0.138 6.282 1.00 97.75 117 LEU A CA 1
ATOM 909 C C . LEU A 1 117 ? -10.997 0.607 6.589 1.00 97.75 117 LEU A C 1
ATOM 911 O O . LEU A 1 117 ? -10.144 0.590 5.706 1.00 97.75 117 LEU A O 1
ATOM 915 N N . TRP A 1 118 ? -10.729 0.992 7.839 1.00 97.25 118 TRP A N 1
ATOM 916 C CA . TRP A 1 118 ? -9.397 1.389 8.286 1.00 97.25 118 TRP A CA 1
ATOM 917 C C . TRP A 1 118 ? -8.378 0.269 8.079 1.00 97.25 118 TRP A C 1
ATOM 919 O O . TRP A 1 118 ? -7.349 0.513 7.459 1.00 97.25 118 TRP A O 1
ATOM 929 N N . ALA A 1 119 ? -8.697 -0.958 8.504 1.00 96.88 119 ALA A N 1
ATOM 930 C CA . ALA A 1 119 ? -7.838 -2.123 8.309 1.00 96.88 119 ALA A CA 1
ATOM 931 C C . ALA A 1 119 ? -7.509 -2.354 6.823 1.00 96.88 119 ALA A C 1
ATOM 933 O O . ALA A 1 119 ? -6.340 -2.503 6.468 1.00 96.88 119 ALA A O 1
ATOM 934 N N . GLY A 1 120 ? -8.516 -2.300 5.944 1.00 96.94 120 GLY A N 1
ATOM 935 C CA . GLY A 1 120 ? -8.319 -2.428 4.498 1.00 96.94 120 GLY A CA 1
ATOM 936 C C . GLY A 1 120 ? -7.494 -1.292 3.881 1.00 96.94 120 GLY A C 1
ATOM 937 O O . GLY A 1 120 ? -6.707 -1.533 2.972 1.00 96.94 120 GLY A O 1
ATOM 938 N N . LEU A 1 121 ? -7.621 -0.054 4.374 1.00 95.62 121 LEU A N 1
ATOM 939 C CA . LEU A 1 121 ? -6.812 1.077 3.904 1.00 95.62 121 LEU A CA 1
ATOM 940 C C . LEU A 1 121 ? -5.356 0.980 4.367 1.00 95.62 121 LEU A C 1
ATOM 942 O O . LEU A 1 121 ? -4.444 1.217 3.575 1.00 95.62 121 LEU A O 1
ATOM 946 N N . THR A 1 122 ? -5.123 0.615 5.629 1.00 94.88 122 THR A N 1
ATOM 947 C CA . THR A 1 122 ? -3.768 0.441 6.170 1.00 94.88 122 THR A CA 1
ATOM 948 C C . THR A 1 122 ? -3.023 -0.705 5.501 1.00 94.88 122 THR A C 1
ATOM 950 O O . THR A 1 122 ? -1.799 -0.652 5.405 1.00 94.88 122 THR A O 1
ATOM 953 N N . GLU A 1 123 ? -3.754 -1.682 4.957 1.00 94.75 123 GLU A N 1
ATOM 954 C CA . GLU A 1 123 ? -3.212 -2.803 4.187 1.00 94.75 123 GLU A CA 1
ATOM 955 C C . GLU A 1 123 ? -2.426 -2.366 2.941 1.00 94.75 123 GLU A C 1
ATOM 957 O O . GLU A 1 123 ? -1.707 -3.161 2.355 1.00 94.75 123 GLU A O 1
ATOM 962 N N . ILE A 1 124 ? -2.482 -1.095 2.528 1.00 93.12 124 ILE A N 1
ATOM 963 C CA . ILE A 1 124 ? -1.652 -0.578 1.429 1.00 93.12 124 ILE A CA 1
ATOM 964 C C . ILE A 1 124 ? -0.141 -0.787 1.648 1.00 93.12 124 ILE A C 1
ATOM 966 O O . ILE A 1 124 ? 0.603 -0.871 0.670 1.00 93.12 124 ILE A O 1
ATOM 970 N N . ILE A 1 125 ? 0.315 -0.892 2.904 1.00 90.19 125 ILE A N 1
ATOM 971 C CA . ILE A 1 125 ? 1.705 -1.204 3.263 1.00 90.19 125 ILE A CA 1
ATOM 972 C C . ILE A 1 125 ? 1.758 -2.648 3.785 1.00 90.19 125 ILE A C 1
ATOM 974 O O . ILE A 1 125 ? 1.442 -2.867 4.954 1.00 90.19 125 ILE A O 1
ATOM 978 N N . PRO A 1 126 ? 2.194 -3.636 2.980 1.00 83.19 126 PRO A N 1
ATOM 979 C CA . PRO A 1 126 ? 2.267 -5.030 3.415 1.00 83.19 126 PRO A CA 1
ATOM 980 C C . PRO A 1 126 ? 3.090 -5.202 4.686 1.00 83.19 126 PRO A C 1
ATOM 982 O O . PRO A 1 126 ? 4.043 -4.451 4.916 1.00 83.19 126 PRO A O 1
ATOM 985 N N . ILE A 1 127 ? 2.768 -6.230 5.475 1.00 83.44 127 ILE A N 1
ATOM 986 C CA . ILE A 1 127 ? 3.406 -6.570 6.761 1.00 83.44 127 ILE A CA 1
ATOM 987 C C . ILE A 1 127 ? 3.105 -5.553 7.865 1.00 83.44 127 ILE A C 1
ATOM 989 O O . ILE A 1 127 ? 2.868 -5.957 8.994 1.00 83.44 127 ILE A O 1
ATOM 993 N N . VAL A 1 128 ? 3.129 -4.253 7.572 1.00 87.62 128 VAL A N 1
ATOM 994 C CA . VAL A 1 128 ? 2.948 -3.166 8.547 1.00 87.62 128 VAL A CA 1
ATOM 995 C C . VAL A 1 128 ? 1.468 -2.818 8.723 1.00 87.62 128 VAL A C 1
ATOM 997 O O . VAL A 1 128 ? 1.012 -2.574 9.841 1.00 87.62 128 VAL A O 1
ATOM 1000 N N . GLY A 1 129 ? 0.724 -2.816 7.620 1.00 88.19 129 GLY A N 1
ATOM 1001 C CA . GLY A 1 129 ? -0.682 -2.448 7.520 1.00 88.19 129 GLY A CA 1
ATOM 1002 C C . GLY A 1 129 ? -1.588 -3.159 8.517 1.00 88.19 129 GLY A C 1
ATOM 1003 O O . GLY A 1 129 ? -2.254 -2.462 9.281 1.00 88.19 129 GLY A O 1
ATOM 1004 N N . PRO A 1 130 ? -1.560 -4.499 8.610 1.00 89.38 130 PRO A N 1
ATOM 1005 C CA . PRO A 1 130 ? -2.367 -5.245 9.573 1.00 89.38 130 PRO A CA 1
ATOM 1006 C C . PRO A 1 130 ? -2.156 -4.814 11.029 1.00 89.38 130 PRO A C 1
ATOM 1008 O O . PRO A 1 130 ? -3.113 -4.739 11.801 1.00 89.38 130 PRO A O 1
ATOM 1011 N N . TRP A 1 131 ? -0.920 -4.474 11.417 1.00 90.31 131 TRP A N 1
ATOM 1012 C CA . TRP A 1 131 ? -0.621 -4.018 12.777 1.00 90.31 131 TRP A CA 1
ATOM 1013 C C . TRP A 1 131 ? -1.158 -2.612 13.032 1.00 90.31 131 TRP A C 1
ATOM 1015 O O . TRP A 1 131 ? -1.808 -2.385 14.051 1.00 90.31 131 TRP A O 1
ATOM 1025 N N . ILE A 1 132 ? -0.951 -1.677 12.099 1.00 92.25 132 ILE A N 1
ATOM 1026 C CA . ILE A 1 132 ? -1.488 -0.309 12.215 1.00 92.25 132 ILE A CA 1
ATOM 1027 C C . ILE A 1 132 ? -3.025 -0.322 12.175 1.00 92.25 132 ILE A C 1
ATOM 1029 O O . ILE A 1 132 ? -3.677 0.404 12.927 1.00 92.25 132 ILE A O 1
ATOM 1033 N N . GLY A 1 133 ? -3.610 -1.165 11.326 1.00 92.31 133 GLY A N 1
ATOM 1034 C CA . GLY A 1 133 ? -5.051 -1.353 11.189 1.00 92.31 133 GLY A CA 1
ATOM 1035 C C . GLY A 1 133 ? -5.692 -1.986 12.422 1.00 92.31 133 GLY A C 1
ATOM 1036 O O . GLY A 1 133 ? -6.788 -1.598 12.828 1.00 92.31 133 GLY A O 1
ATOM 1037 N N . GLY A 1 134 ? -4.994 -2.933 13.049 1.00 94.38 134 GLY A N 1
ATOM 1038 C CA . GLY A 1 134 ? -5.461 -3.650 14.230 1.00 94.38 134 GLY A CA 1
ATOM 1039 C C . GLY A 1 134 ? -5.453 -2.819 15.515 1.00 94.38 134 GLY A C 1
ATOM 1040 O O . GLY A 1 134 ? -6.329 -3.003 16.359 1.00 94.38 134 GLY A O 1
ATOM 1041 N N . VAL A 1 135 ? -4.514 -1.876 15.668 1.00 96.12 135 VAL A N 1
ATOM 1042 C CA . VAL A 1 135 ? -4.359 -1.085 16.905 1.00 96.12 135 VAL A CA 1
ATOM 1043 C C . VAL A 1 135 ? -5.650 -0.350 17.305 1.00 96.12 135 VAL A C 1
ATOM 1045 O O . VAL A 1 135 ? -6.110 -0.564 18.431 1.00 96.12 135 VAL A O 1
ATOM 1048 N N . PRO A 1 136 ? -6.305 0.449 16.435 1.00 96.31 136 PRO A N 1
ATOM 1049 C CA . PRO A 1 136 ? -7.573 1.087 16.787 1.00 96.31 136 PRO A CA 1
ATOM 1050 C C . PRO A 1 136 ? -8.675 0.084 17.129 1.00 96.31 136 PRO A C 1
ATOM 1052 O O . PRO A 1 136 ? -9.460 0.336 18.041 1.00 96.31 136 PRO A O 1
ATOM 1055 N N . ALA A 1 137 ? -8.721 -1.067 16.451 1.00 96.75 137 ALA A N 1
ATOM 1056 C CA . ALA A 1 137 ? -9.722 -2.093 16.724 1.00 96.75 137 ALA A CA 1
ATOM 1057 C C . ALA A 1 137 ? -9.553 -2.693 18.128 1.00 96.75 137 ALA A C 1
ATOM 1059 O O . ALA A 1 137 ? -10.534 -2.823 18.858 1.00 96.75 137 ALA A O 1
ATOM 1060 N N . VAL A 1 138 ? -8.314 -2.981 18.543 1.00 97.44 138 VAL A N 1
ATOM 1061 C CA . VAL A 1 138 ? -8.009 -3.465 19.899 1.00 97.44 138 VAL A CA 1
ATOM 1062 C C . VAL A 1 138 ? -8.329 -2.401 20.948 1.00 97.44 138 VAL A C 1
ATOM 1064 O O . VAL A 1 138 ? -8.956 -2.716 21.956 1.00 97.44 138 VAL A O 1
ATOM 1067 N N . ILE A 1 139 ? -7.959 -1.137 20.709 1.00 97.62 139 ILE A N 1
ATOM 1068 C CA . ILE A 1 139 ? -8.258 -0.027 21.631 1.00 97.62 139 ILE A CA 1
ATOM 1069 C C . ILE A 1 139 ? -9.769 0.121 21.822 1.00 97.62 139 ILE A C 1
ATOM 1071 O O . ILE A 1 139 ? -10.244 0.198 22.954 1.00 97.62 139 ILE A O 1
ATOM 1075 N N . VAL A 1 140 ? -10.544 0.121 20.735 1.00 97.56 140 VAL A N 1
ATOM 1076 C CA . VAL A 1 140 ? -12.005 0.220 20.820 1.00 97.56 140 VAL A CA 1
ATOM 1077 C C . VAL A 1 140 ? -12.593 -1.003 21.525 1.00 97.56 140 VAL A C 1
ATOM 1079 O O . VAL A 1 140 ? -13.468 -0.844 22.377 1.00 97.56 140 VAL A O 1
ATOM 1082 N N . ALA A 1 141 ? -12.092 -2.206 21.249 1.00 97.31 141 ALA A N 1
ATOM 1083 C CA . ALA A 1 141 ? -12.533 -3.421 21.925 1.00 97.31 141 ALA A CA 1
ATOM 1084 C C . ALA A 1 141 ? -12.240 -3.397 23.436 1.00 97.31 141 ALA A C 1
ATOM 1086 O O . ALA A 1 141 ? -13.097 -3.803 24.217 1.00 97.31 141 ALA A O 1
ATOM 1087 N N . LEU A 1 142 ? -11.098 -2.842 23.868 1.00 97.50 142 LEU A N 1
ATOM 1088 C CA . LEU A 1 142 ? -10.764 -2.674 25.290 1.00 97.50 142 LEU A CA 1
ATOM 1089 C C . LEU A 1 142 ? -11.800 -1.821 26.028 1.00 97.50 142 LEU A C 1
ATOM 1091 O O . LEU A 1 142 ? -12.115 -2.118 27.178 1.00 97.50 142 LEU A O 1
ATOM 1095 N N . THR A 1 143 ? -12.390 -0.818 25.366 1.00 97.12 143 THR A N 1
ATOM 1096 C CA . THR A 1 143 ? -13.468 -0.005 25.968 1.00 97.12 143 THR A CA 1
ATOM 1097 C C . THR A 1 143 ? -14.752 -0.794 26.229 1.00 97.12 143 THR A C 1
ATOM 1099 O O . THR A 1 143 ? -15.589 -0.357 27.014 1.00 97.12 143 THR A O 1
ATOM 1102 N N . GLN A 1 144 ? -14.912 -1.951 25.583 1.00 96.56 144 GLN A N 1
ATOM 1103 C CA . GLN A 1 144 ? -16.052 -2.847 25.758 1.00 96.56 144 GLN A CA 1
ATOM 1104 C C . GLN A 1 144 ? -15.737 -4.057 26.655 1.00 96.56 144 GLN A C 1
ATOM 1106 O O . GLN A 1 144 ? -16.637 -4.848 26.930 1.00 96.56 144 GLN A O 1
ATOM 1111 N N . GLY A 1 145 ? -14.484 -4.223 27.089 1.00 96.38 145 GLY A N 1
ATOM 1112 C CA . GLY A 1 145 ? -14.034 -5.325 27.940 1.00 96.38 145 GLY A CA 1
ATOM 1113 C C . GLY A 1 145 ? -12.727 -5.963 27.460 1.00 96.38 145 GLY A C 1
ATOM 1114 O O . GLY A 1 145 ? -12.483 -6.123 26.264 1.00 96.38 145 GLY A O 1
ATOM 1115 N N . TRP A 1 146 ? -11.883 -6.376 28.408 1.00 96.31 146 TRP A N 1
ATOM 1116 C CA . TRP A 1 146 ? -10.578 -6.983 28.117 1.00 96.31 146 TRP A CA 1
ATOM 1117 C C . TRP A 1 146 ? -10.696 -8.314 27.352 1.00 96.31 146 TRP A C 1
ATOM 1119 O O . TRP A 1 146 ? -9.881 -8.593 26.477 1.00 96.31 146 TRP A O 1
ATOM 1129 N N . GLU A 1 147 ? -11.747 -9.096 27.612 1.00 96.75 147 GLU A N 1
ATOM 1130 C CA . GLU A 1 147 ? -12.037 -10.359 26.918 1.00 96.75 147 GLU A CA 1
ATOM 1131 C C . GLU A 1 147 ? -12.291 -10.129 25.423 1.00 96.75 147 GLU A C 1
ATOM 1133 O O . GLU A 1 147 ? -11.704 -10.804 24.577 1.00 96.75 147 GLU A O 1
ATOM 1138 N N . LYS A 1 148 ? -13.098 -9.114 25.079 1.00 95.31 148 LYS A N 1
ATOM 1139 C CA . LYS A 1 148 ? -13.343 -8.727 23.683 1.00 95.31 148 LYS A CA 1
ATOM 1140 C C . LYS A 1 148 ? -12.058 -8.281 22.994 1.00 95.31 148 LYS A C 1
ATOM 1142 O O . LYS A 1 148 ? -11.819 -8.665 21.853 1.00 95.31 148 LYS A O 1
ATOM 1147 N N . ALA A 1 149 ? -11.217 -7.508 23.679 1.00 96.88 149 ALA A N 1
ATOM 1148 C CA . ALA A 1 149 ? -9.931 -7.082 23.134 1.00 96.88 149 ALA A CA 1
ATOM 1149 C C . ALA A 1 149 ? -8.993 -8.258 22.838 1.00 96.88 149 ALA A C 1
ATOM 1151 O O . ALA A 1 149 ? -8.346 -8.268 21.791 1.00 96.88 149 ALA A O 1
ATOM 1152 N N . LEU A 1 150 ? -8.956 -9.268 23.713 1.00 97.62 150 LEU A N 1
ATOM 1153 C CA . LEU A 1 150 ? -8.195 -10.493 23.467 1.00 97.62 150 LEU A CA 1
ATOM 1154 C C . LEU A 1 150 ? -8.721 -11.255 22.250 1.00 97.62 150 LEU A C 1
ATOM 1156 O O . LEU A 1 150 ? -7.927 -11.681 21.411 1.00 97.62 150 LEU A O 1
ATOM 1160 N N . ILE A 1 151 ? -10.044 -11.385 22.117 1.00 97.38 151 ILE A N 1
ATOM 1161 C CA . ILE A 1 151 ? -10.659 -12.040 20.955 1.00 97.38 151 ILE A CA 1
ATOM 1162 C C . ILE A 1 151 ? -10.323 -11.272 19.671 1.00 97.38 151 ILE A C 1
ATOM 1164 O O . ILE A 1 151 ? -9.894 -11.883 18.698 1.00 97.38 151 ILE A O 1
ATOM 1168 N N . VAL A 1 152 ? -10.438 -9.940 19.666 1.00 97.31 152 VAL A N 1
ATOM 1169 C CA . VAL A 1 152 ? -10.061 -9.099 18.515 1.00 97.31 152 VAL A CA 1
ATOM 1170 C C . VAL A 1 152 ? -8.578 -9.248 18.174 1.00 97.31 152 VAL A C 1
ATOM 1172 O O . VAL A 1 152 ? -8.240 -9.401 17.002 1.00 97.31 152 VAL A O 1
ATOM 1175 N N . GLY A 1 153 ? -7.693 -9.277 19.174 1.00 96.50 153 GLY A N 1
ATOM 1176 C CA . GLY A 1 153 ? -6.270 -9.555 18.973 1.00 96.50 153 GLY A CA 1
ATOM 1177 C C . GLY A 1 153 ? -6.033 -10.908 18.296 1.00 96.50 153 GLY A C 1
ATOM 1178 O O . GLY A 1 153 ? -5.259 -10.997 17.343 1.00 96.50 153 GLY A O 1
ATOM 1179 N N . LEU A 1 154 ? -6.754 -11.950 18.720 1.00 97.12 154 LEU A N 1
ATOM 1180 C CA . LEU A 1 154 ? -6.688 -13.271 18.096 1.00 97.12 154 LEU A CA 1
ATOM 1181 C C . LEU A 1 154 ? -7.215 -13.255 16.653 1.00 97.12 154 LEU A C 1
ATOM 1183 O O . LEU A 1 154 ? -6.608 -13.871 15.778 1.00 97.12 154 LEU A O 1
ATOM 1187 N N . VAL A 1 155 ? -8.300 -12.521 16.385 1.00 96.31 155 VAL A N 1
ATOM 1188 C CA . VAL A 1 155 ? -8.825 -12.322 15.025 1.00 96.31 155 VAL A CA 1
ATOM 1189 C C . VAL A 1 155 ? -7.785 -11.646 14.135 1.00 96.31 155 VAL A C 1
ATOM 1191 O O . VAL A 1 155 ? -7.563 -12.116 13.025 1.00 96.31 155 VAL A O 1
ATOM 1194 N N . ILE A 1 156 ? -7.093 -10.607 14.612 1.00 95.75 156 ILE A N 1
ATOM 1195 C CA . ILE A 1 156 ? -6.024 -9.930 13.857 1.00 95.75 156 ILE A CA 1
ATOM 1196 C C . ILE A 1 156 ? -4.892 -10.906 13.512 1.00 95.75 156 ILE A C 1
ATOM 1198 O O . ILE A 1 156 ? -4.485 -10.986 12.354 1.00 95.75 156 ILE A O 1
ATOM 1202 N N . VAL A 1 157 ? -4.425 -11.709 14.473 1.00 95.62 157 VAL A N 1
ATOM 1203 C CA . VAL A 1 157 ? -3.384 -12.728 14.229 1.00 95.62 157 VAL A CA 1
ATOM 1204 C C . VAL A 1 157 ? -3.860 -13.806 13.245 1.00 95.62 157 VAL A C 1
ATOM 1206 O O . VAL A 1 157 ? -3.102 -14.245 12.373 1.00 95.62 157 VAL A O 1
ATOM 1209 N N . GLY A 1 158 ? -5.121 -14.226 13.356 1.00 95.81 158 GLY A N 1
ATOM 1210 C CA . GLY A 1 158 ? -5.749 -15.170 12.434 1.00 95.81 158 GLY A CA 1
ATOM 1211 C C . GLY A 1 158 ? -5.854 -14.612 11.013 1.00 95.81 158 GLY A C 1
ATOM 1212 O O . GLY A 1 158 ? -5.482 -15.297 10.061 1.00 95.81 158 GLY A O 1
ATOM 1213 N N . MET A 1 159 ? -6.275 -13.353 10.865 1.00 94.94 159 MET A N 1
ATOM 1214 C CA . MET A 1 159 ? -6.310 -12.647 9.581 1.00 94.94 159 MET A CA 1
ATOM 1215 C C . MET A 1 159 ? -4.911 -12.513 8.981 1.00 94.94 159 MET A C 1
ATOM 1217 O O . MET A 1 159 ? -4.730 -12.846 7.815 1.00 94.94 159 MET A O 1
ATOM 1221 N N . GLN A 1 160 ? -3.906 -12.135 9.777 1.00 94.44 160 GLN A N 1
ATOM 1222 C CA . GLN A 1 160 ? -2.517 -12.034 9.320 1.00 94.44 160 GLN A CA 1
ATOM 1223 C C . GLN A 1 160 ? -1.979 -13.381 8.817 1.00 94.44 160 GLN A C 1
ATOM 1225 O O . GLN A 1 160 ? -1.226 -13.450 7.843 1.00 94.44 160 GLN A O 1
ATOM 1230 N N . SER A 1 161 ? -2.363 -14.471 9.480 1.00 95.12 161 SER A N 1
ATOM 1231 C CA . SER A 1 161 ? -1.989 -15.826 9.080 1.00 95.12 161 SER A CA 1
ATOM 1232 C C . SER A 1 161 ? -2.702 -16.239 7.790 1.00 95.12 161 SER A C 1
ATOM 1234 O O . SER A 1 161 ? -2.063 -16.749 6.871 1.00 95.12 161 SER A O 1
ATOM 1236 N N . LEU A 1 162 ? -4.000 -15.956 7.662 1.00 94.25 162 LEU A N 1
ATOM 1237 C CA . LEU A 1 162 ? -4.744 -16.161 6.418 1.00 94.25 162 LEU A CA 1
ATOM 1238 C C . LEU A 1 162 ? -4.112 -15.383 5.255 1.00 94.25 162 LEU A C 1
ATOM 1240 O O . LEU A 1 162 ? -3.937 -15.921 4.160 1.00 94.25 162 LEU A O 1
ATOM 1244 N N . GLU A 1 163 ? -3.739 -14.134 5.500 1.00 91.75 163 GLU A N 1
ATOM 1245 C CA . GLU A 1 163 ? -3.104 -13.271 4.519 1.00 91.75 163 GLU A CA 1
ATOM 1246 C C . GLU A 1 163 ? -1.783 -13.870 4.022 1.00 91.75 163 GLU A C 1
ATOM 1248 O O . GLU A 1 163 ? -1.635 -14.143 2.829 1.00 91.75 163 GLU A O 1
ATOM 1253 N N . ASN A 1 164 ? -0.867 -14.178 4.941 1.00 90.94 164 ASN A N 1
ATOM 1254 C CA . ASN A 1 164 ? 0.480 -14.640 4.611 1.00 90.94 164 ASN A CA 1
ATOM 1255 C C . ASN A 1 164 ? 0.502 -16.025 3.954 1.00 90.94 164 ASN A C 1
ATOM 1257 O O . ASN A 1 164 ? 1.291 -16.270 3.041 1.00 90.94 164 ASN A O 1
ATOM 1261 N N . TRP A 1 165 ? -0.351 -16.942 4.411 1.00 92.56 165 TRP A N 1
ATOM 1262 C CA . TRP A 1 165 ? -0.323 -18.335 3.961 1.00 92.56 165 TRP A CA 1
ATOM 1263 C C . TRP A 1 165 ? -1.202 -18.578 2.736 1.00 92.56 165 TRP A C 1
ATOM 1265 O O . TRP A 1 165 ? -0.928 -19.487 1.951 1.00 92.56 165 TRP A O 1
ATOM 1275 N N . VAL A 1 166 ? -2.266 -17.790 2.561 1.00 94.19 166 VAL A N 1
ATOM 1276 C CA . VAL A 1 166 ? -3.294 -18.061 1.551 1.00 94.19 166 VAL A CA 1
ATOM 1277 C C . VAL A 1 166 ? -3.473 -16.899 0.591 1.00 94.19 166 VAL A C 1
ATOM 1279 O O . VAL A 1 166 ? -3.402 -17.113 -0.622 1.00 94.19 166 VAL A O 1
ATOM 1282 N N . LEU A 1 167 ? -3.724 -15.688 1.094 1.00 92.88 167 LEU A N 1
ATOM 1283 C CA . LEU A 1 167 ? -4.096 -14.569 0.228 1.00 92.88 167 LEU A CA 1
ATOM 1284 C C . LEU A 1 167 ? -2.907 -14.082 -0.592 1.00 92.88 167 LEU A C 1
ATOM 1286 O O . LEU A 1 167 ? -3.017 -14.026 -1.813 1.00 92.88 167 LEU A O 1
ATOM 1290 N N . VAL A 1 168 ? -1.758 -13.819 0.031 1.00 90.25 168 VAL A N 1
ATOM 1291 C CA . VAL A 1 168 ? -0.560 -13.342 -0.671 1.00 90.25 168 VAL A CA 1
ATOM 1292 C C . VAL A 1 168 ? -0.134 -14.327 -1.770 1.00 90.25 168 VAL A C 1
ATOM 1294 O O . VAL A 1 168 ? -0.073 -13.907 -2.926 1.00 90.25 168 VAL A O 1
ATOM 1297 N N . PRO A 1 169 ? 0.055 -15.641 -1.524 1.00 89.69 169 PRO A N 1
ATOM 1298 C CA . PRO A 1 169 ? 0.464 -16.569 -2.584 1.00 89.69 169 PRO A CA 1
ATOM 1299 C C . PRO A 1 169 ? -0.558 -16.730 -3.719 1.00 89.69 169 PRO A C 1
ATOM 1301 O O . PRO A 1 169 ? -0.187 -17.084 -4.843 1.00 89.69 169 PRO A O 1
ATOM 1304 N N . ARG A 1 170 ? -1.852 -16.515 -3.447 1.00 91.75 170 ARG A N 1
ATOM 1305 C CA . ARG A 1 170 ? -2.912 -16.631 -4.460 1.00 91.75 170 ARG A CA 1
ATOM 1306 C C . ARG A 1 170 ? -3.110 -15.349 -5.256 1.00 91.75 170 ARG A C 1
ATOM 1308 O O . ARG A 1 170 ? -3.255 -15.429 -6.471 1.00 91.75 170 ARG A O 1
ATOM 1315 N N . VAL A 1 171 ? -3.103 -14.201 -4.587 1.00 90.44 171 VAL A N 1
ATOM 1316 C CA . VAL A 1 171 ? -3.391 -12.888 -5.176 1.00 90.44 171 VAL A CA 1
ATOM 1317 C C . VAL A 1 171 ? -2.146 -12.288 -5.829 1.00 90.44 171 VAL A C 1
ATOM 1319 O O . VAL A 1 171 ? -2.237 -11.731 -6.918 1.00 90.44 171 VAL A O 1
ATOM 1322 N N . MET A 1 172 ? -0.967 -12.460 -5.224 1.00 87.50 172 MET A N 1
ATOM 1323 C CA . MET A 1 172 ? 0.302 -11.916 -5.733 1.00 87.50 172 MET A CA 1
ATOM 1324 C C . MET A 1 172 ? 1.060 -12.880 -6.653 1.00 87.50 172 MET A C 1
ATOM 1326 O O . MET A 1 172 ? 2.237 -12.663 -6.960 1.00 87.50 172 MET A O 1
ATOM 1330 N N . ARG A 1 173 ? 0.414 -13.956 -7.117 1.00 82.38 173 ARG A N 1
ATOM 1331 C CA . ARG A 1 173 ? 1.055 -14.965 -7.968 1.00 82.38 173 ARG A CA 1
ATOM 1332 C C . ARG A 1 173 ? 1.641 -14.319 -9.227 1.00 82.38 173 ARG A C 1
ATOM 1334 O O . ARG A 1 173 ? 0.923 -13.722 -10.020 1.00 82.38 173 ARG A O 1
ATOM 1341 N N . GLY A 1 174 ? 2.954 -14.453 -9.413 1.00 70.06 174 GLY A N 1
ATOM 1342 C CA . GLY A 1 174 ? 3.675 -13.887 -10.561 1.00 70.06 174 GLY A CA 1
ATOM 1343 C C . GLY A 1 174 ? 3.862 -12.363 -10.531 1.00 70.06 174 GLY A C 1
ATOM 1344 O O . GLY A 1 174 ? 4.614 -11.840 -11.348 1.00 70.06 174 GLY A O 1
ATOM 1345 N N . ALA A 1 175 ? 3.243 -11.651 -9.582 1.00 68.00 175 ALA A N 1
ATOM 1346 C CA . ALA A 1 175 ? 3.340 -10.199 -9.454 1.00 68.00 175 ALA A CA 1
ATOM 1347 C C . ALA A 1 175 ? 4.609 -9.760 -8.708 1.00 68.00 175 ALA A C 1
ATOM 1349 O O . ALA A 1 175 ? 5.239 -8.771 -9.074 1.00 68.00 175 ALA A O 1
ATOM 1350 N N . VAL A 1 176 ? 5.024 -10.508 -7.681 1.00 67.44 176 VAL A N 1
ATOM 1351 C CA . VAL A 1 176 ? 6.161 -10.127 -6.834 1.00 67.44 176 VAL A CA 1
ATOM 1352 C C . VAL A 1 176 ? 7.063 -11.332 -6.593 1.00 67.44 176 VAL A C 1
ATOM 1354 O O . VAL A 1 176 ? 6.728 -12.248 -5.856 1.00 67.44 176 VAL A O 1
ATOM 1357 N N . GLY A 1 177 ? 8.232 -11.321 -7.234 1.00 73.38 177 GLY A N 1
ATOM 1358 C CA . GLY A 1 177 ? 9.315 -12.285 -6.998 1.00 73.38 177 GLY A CA 1
ATOM 1359 C C . GLY A 1 177 ? 10.338 -11.773 -5.982 1.00 73.38 177 GLY A C 1
ATOM 1360 O O . GLY A 1 177 ? 11.519 -12.092 -6.096 1.00 73.38 177 GLY A O 1
ATOM 1361 N N . LEU A 1 178 ? 9.923 -10.887 -5.075 1.00 81.62 178 LEU A N 1
ATOM 1362 C CA . LEU A 1 178 ? 10.792 -10.283 -4.069 1.00 81.62 178 LEU A CA 1
ATOM 1363 C C . LEU A 1 178 ? 10.847 -11.187 -2.840 1.00 81.62 178 LEU A C 1
ATOM 1365 O O . LEU A 1 178 ? 9.827 -11.713 -2.399 1.00 81.62 178 LEU A O 1
ATOM 1369 N N . THR A 1 179 ? 12.038 -11.343 -2.267 1.00 87.44 179 THR A N 1
ATOM 1370 C CA . THR A 1 179 ? 12.163 -12.009 -0.967 1.00 87.44 179 THR A CA 1
ATOM 1371 C C . THR A 1 179 ? 11.581 -11.114 0.137 1.00 87.44 179 THR A C 1
ATOM 1373 O O . THR A 1 179 ? 11.639 -9.886 0.000 1.00 87.44 179 THR A O 1
ATOM 1376 N N . PRO A 1 180 ? 11.073 -11.674 1.252 1.00 84.06 180 PRO A N 1
ATOM 1377 C CA . PRO A 1 180 ? 10.568 -10.877 2.374 1.00 84.06 180 PRO A CA 1
ATOM 1378 C C . PRO A 1 180 ? 11.589 -9.858 2.897 1.00 84.06 180 PRO A C 1
ATOM 1380 O O . PRO A 1 180 ? 11.237 -8.718 3.190 1.00 84.06 180 PRO A O 1
ATOM 1383 N N . LEU A 1 181 ? 12.875 -10.233 2.922 1.00 90.31 181 LEU A N 1
ATOM 1384 C CA . LEU A 1 181 ? 13.964 -9.332 3.299 1.00 90.31 181 LEU A CA 1
ATOM 1385 C C . LEU A 1 181 ? 14.058 -8.125 2.357 1.00 90.31 181 LEU A C 1
ATOM 1387 O O . LEU A 1 181 ? 14.216 -6.999 2.817 1.00 90.31 181 LEU A O 1
ATOM 1391 N N . THR A 1 182 ? 13.933 -8.339 1.043 1.00 90.00 182 THR A N 1
ATOM 1392 C CA . THR A 1 182 ? 13.954 -7.249 0.059 1.00 90.00 182 THR A CA 1
ATOM 1393 C C . THR A 1 182 ? 12.802 -6.273 0.279 1.00 90.00 182 THR A C 1
ATOM 1395 O O . THR A 1 182 ? 13.022 -5.068 0.223 1.00 90.00 182 THR A O 1
ATOM 1398 N N . VAL A 1 183 ? 11.596 -6.780 0.554 1.00 89.19 183 VAL A N 1
ATOM 1399 C CA . VAL A 1 183 ? 10.420 -5.944 0.844 1.00 89.19 183 VAL A CA 1
ATOM 1400 C C . VAL A 1 183 ? 10.648 -5.121 2.109 1.00 89.19 183 VAL A C 1
ATOM 1402 O O . VAL A 1 183 ? 10.469 -3.908 2.087 1.00 89.19 183 VAL A O 1
ATOM 1405 N N . PHE A 1 184 ? 11.119 -5.756 3.183 1.00 90.75 184 PHE A N 1
ATOM 1406 C CA . PHE A 1 184 ? 11.383 -5.081 4.450 1.00 90.75 184 PHE A CA 1
ATOM 1407 C C . PHE A 1 184 ? 12.442 -3.977 4.317 1.00 90.75 184 PHE A C 1
ATOM 1409 O O . PHE A 1 184 ? 12.214 -2.841 4.732 1.00 90.75 184 PHE A O 1
ATOM 1416 N N . VAL A 1 185 ? 13.575 -4.277 3.672 1.00 93.94 185 VAL A N 1
ATOM 1417 C CA . VAL A 1 185 ? 14.634 -3.288 3.415 1.00 93.94 185 VAL A CA 1
ATOM 1418 C C . VAL A 1 185 ? 14.117 -2.152 2.535 1.00 93.94 185 VAL A C 1
ATOM 1420 O O . VAL A 1 185 ? 14.383 -0.991 2.831 1.00 93.94 185 VAL A O 1
ATOM 1423 N N . ALA A 1 186 ? 13.350 -2.454 1.485 1.00 93.38 186 ALA A N 1
ATOM 1424 C CA . ALA A 1 186 ? 12.776 -1.428 0.622 1.00 93.38 186 ALA A CA 1
ATOM 1425 C C . ALA A 1 186 ? 11.840 -0.493 1.399 1.00 93.38 186 ALA A C 1
ATOM 1427 O O . ALA A 1 186 ? 11.930 0.720 1.225 1.00 93.38 186 ALA A O 1
ATOM 1428 N N . ILE A 1 187 ? 10.977 -1.033 2.269 1.00 92.88 187 ILE A N 1
ATOM 1429 C CA . ILE A 1 187 ? 10.067 -0.238 3.106 1.00 92.88 187 ILE A CA 1
ATOM 1430 C C . ILE A 1 187 ? 10.861 0.660 4.054 1.00 92.88 187 ILE A C 1
ATOM 1432 O O . ILE A 1 187 ? 10.564 1.849 4.137 1.00 92.88 187 ILE A O 1
ATOM 1436 N N . LEU A 1 188 ? 11.887 0.133 4.730 1.00 94.25 188 LEU A N 1
ATOM 1437 C CA . LEU A 1 188 ? 12.741 0.926 5.622 1.00 94.25 188 LEU A CA 1
ATOM 1438 C C . LEU A 1 188 ? 13.425 2.076 4.880 1.00 94.25 188 LEU A C 1
ATOM 1440 O O . LEU A 1 188 ? 13.365 3.223 5.318 1.00 94.25 188 LEU A O 1
ATOM 1444 N N . VAL A 1 189 ? 14.035 1.773 3.733 1.00 95.75 189 VAL A N 1
ATOM 1445 C CA . VAL A 1 189 ? 14.707 2.768 2.894 1.00 95.75 189 VAL A CA 1
ATOM 1446 C C . VAL A 1 189 ? 13.703 3.815 2.409 1.00 95.75 189 VAL A C 1
ATOM 1448 O O . VAL A 1 189 ? 13.925 5.006 2.603 1.00 95.75 189 VAL A O 1
ATOM 1451 N N . GLY A 1 190 ? 12.570 3.397 1.845 1.00 93.88 190 GLY A N 1
ATOM 1452 C CA . GLY A 1 190 ? 11.524 4.305 1.374 1.00 93.88 190 GLY A CA 1
ATOM 1453 C C . GLY A 1 190 ? 10.991 5.209 2.487 1.00 93.88 190 GLY A C 1
ATOM 1454 O O . GLY A 1 190 ? 10.889 6.422 2.302 1.00 93.88 190 GLY A O 1
ATOM 1455 N N . THR A 1 191 ? 10.738 4.638 3.666 1.00 93.62 191 THR A N 1
ATOM 1456 C CA . THR A 1 191 ? 10.289 5.387 4.848 1.00 93.62 191 THR A CA 1
ATOM 1457 C C . THR A 1 191 ? 11.304 6.447 5.261 1.00 93.62 191 THR A C 1
ATOM 1459 O O . THR A 1 191 ? 10.921 7.570 5.570 1.00 93.62 191 THR A O 1
ATOM 1462 N N . GLN A 1 192 ? 12.599 6.139 5.204 1.00 96.62 192 GLN A N 1
ATOM 1463 C CA . GLN A 1 192 ? 13.645 7.100 5.545 1.00 96.62 192 GLN A CA 1
ATOM 1464 C C . GLN A 1 192 ? 13.721 8.28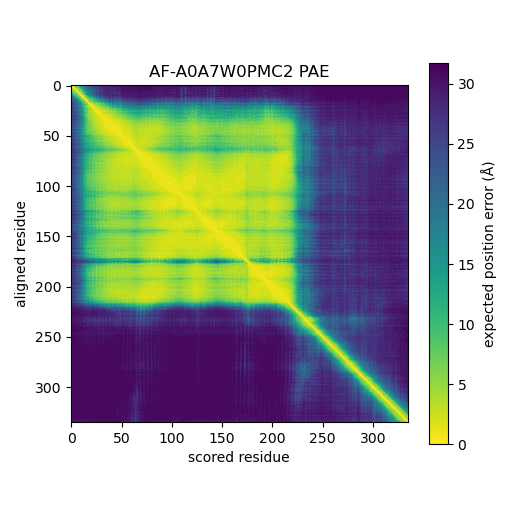0 4.560 1.00 96.62 192 GLN A C 1
ATOM 1466 O O . GLN A 1 192 ? 14.033 9.395 4.971 1.00 96.62 192 GLN A O 1
ATOM 1471 N N . PHE A 1 193 ? 13.441 8.056 3.271 1.00 95.25 193 PHE A N 1
ATOM 1472 C CA . PHE A 1 193 ? 13.526 9.101 2.244 1.00 95.25 193 PHE A CA 1
ATOM 1473 C C . PHE A 1 193 ? 12.279 9.991 2.161 1.00 95.25 193 PHE A C 1
ATOM 1475 O O . PHE A 1 193 ? 12.407 11.197 1.969 1.00 95.25 193 PHE A O 1
ATOM 1482 N N . MET A 1 194 ? 11.078 9.410 2.249 1.00 92.31 194 MET A N 1
ATOM 1483 C CA . MET A 1 194 ? 9.812 10.125 2.001 1.00 92.31 194 MET A CA 1
ATOM 1484 C C . MET A 1 194 ? 8.712 9.797 3.024 1.00 92.31 194 MET A C 1
ATOM 1486 O O . MET A 1 194 ? 7.535 10.066 2.777 1.00 92.31 194 MET A O 1
ATOM 1490 N N . GLY A 1 195 ? 9.053 9.179 4.157 1.00 91.88 195 GLY A N 1
ATOM 1491 C CA . GLY A 1 195 ? 8.080 8.766 5.168 1.00 91.88 195 GLY A CA 1
ATOM 1492 C C . GLY A 1 195 ? 7.081 7.739 4.631 1.00 91.88 195 GLY A C 1
ATOM 1493 O O . GLY A 1 195 ? 7.420 6.861 3.836 1.00 91.88 195 GLY A O 1
ATOM 1494 N N . VAL A 1 196 ? 5.816 7.872 5.036 1.00 88.06 196 VAL A N 1
ATOM 1495 C CA . VAL A 1 196 ? 4.728 6.953 4.652 1.00 88.06 196 VAL A CA 1
ATOM 1496 C C . VAL A 1 196 ? 4.592 6.825 3.130 1.00 88.06 196 VAL A C 1
ATOM 1498 O O . VAL A 1 196 ? 4.431 5.721 2.615 1.00 88.06 196 VAL A O 1
ATOM 1501 N N . THR A 1 197 ? 4.736 7.927 2.389 1.00 90.00 197 THR A N 1
ATOM 1502 C CA . THR A 1 197 ? 4.686 7.912 0.919 1.00 90.00 197 THR A CA 1
ATOM 1503 C C . THR A 1 197 ? 5.787 7.032 0.329 1.00 90.00 197 THR A C 1
ATOM 1505 O O . THR A 1 197 ? 5.543 6.256 -0.594 1.00 90.00 197 THR A O 1
ATOM 1508 N N . GLY A 1 198 ? 6.998 7.100 0.887 1.00 92.25 198 GLY A N 1
ATOM 1509 C CA . GLY A 1 198 ? 8.109 6.258 0.454 1.00 92.25 198 GLY A CA 1
ATOM 1510 C C . GLY A 1 198 ? 7.925 4.787 0.825 1.00 92.25 198 GLY A C 1
ATOM 1511 O O . GLY A 1 198 ? 8.319 3.923 0.048 1.00 92.25 198 GLY A O 1
ATOM 1512 N N . ALA A 1 199 ? 7.273 4.490 1.953 1.00 92.12 199 ALA A N 1
ATOM 1513 C CA . ALA A 1 199 ? 6.906 3.124 2.331 1.00 92.12 199 ALA A CA 1
ATOM 1514 C C . ALA A 1 199 ? 5.939 2.485 1.318 1.00 92.12 199 ALA A C 1
ATOM 1516 O O . ALA A 1 199 ? 6.134 1.339 0.918 1.00 92.12 199 ALA A O 1
ATOM 1517 N N . ILE A 1 200 ? 4.939 3.241 0.850 1.00 91.25 200 ILE A N 1
ATOM 1518 C CA . ILE A 1 200 ? 3.971 2.784 -0.161 1.00 91.25 200 ILE A CA 1
ATOM 1519 C C . ILE A 1 200 ? 4.666 2.535 -1.509 1.00 91.25 200 ILE A C 1
ATOM 1521 O O . ILE A 1 200 ? 4.421 1.526 -2.172 1.00 91.25 200 ILE A O 1
ATOM 1525 N N . LEU A 1 201 ? 5.569 3.433 -1.912 1.00 93.00 201 LEU A N 1
ATOM 1526 C CA . LEU A 1 201 ? 6.299 3.324 -3.180 1.00 93.00 201 LEU A CA 1
ATOM 1527 C C . LEU A 1 201 ? 7.470 2.329 -3.138 1.00 93.00 201 LEU A C 1
ATOM 1529 O O . LEU A 1 201 ? 8.023 1.987 -4.185 1.00 93.00 201 LEU A O 1
ATOM 1533 N N . ALA A 1 202 ? 7.838 1.826 -1.962 1.00 93.44 202 ALA A N 1
ATOM 1534 C CA . ALA A 1 202 ? 8.996 0.961 -1.779 1.00 93.44 202 ALA A CA 1
ATOM 1535 C C . ALA A 1 202 ? 8.947 -0.305 -2.643 1.00 93.44 202 ALA A C 1
ATOM 1537 O O . ALA A 1 202 ? 9.917 -0.643 -3.322 1.00 93.44 202 ALA A O 1
ATOM 1538 N N . ILE A 1 203 ? 7.813 -1.004 -2.638 1.00 92.31 203 ILE A N 1
ATOM 1539 C CA . ILE A 1 203 ? 7.639 -2.275 -3.348 1.00 92.31 203 ILE A CA 1
ATOM 1540 C C . ILE A 1 203 ? 7.655 -2.106 -4.872 1.00 92.31 203 ILE A C 1
ATOM 1542 O O . ILE A 1 203 ? 8.413 -2.835 -5.517 1.00 92.31 203 ILE A O 1
ATOM 1546 N N . PRO A 1 204 ? 6.895 -1.176 -5.487 1.00 92.50 204 PRO A N 1
ATOM 1547 C CA . PRO A 1 204 ? 6.938 -1.003 -6.937 1.00 92.50 204 PRO A CA 1
ATOM 1548 C C . PRO A 1 204 ? 8.320 -0.543 -7.418 1.00 92.50 204 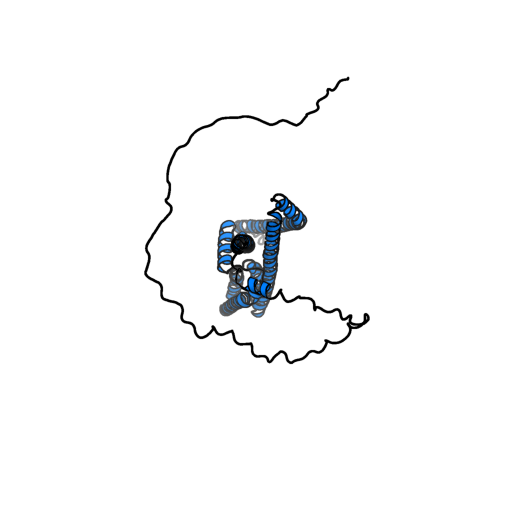PRO A C 1
ATOM 1550 O O . PRO A 1 204 ? 8.797 -1.031 -8.444 1.00 92.50 204 PRO A O 1
ATOM 1553 N N . ILE A 1 205 ? 9.014 0.307 -6.651 1.00 94.75 205 ILE A N 1
ATOM 1554 C CA . ILE A 1 205 ? 10.397 0.699 -6.953 1.00 94.75 205 ILE A CA 1
ATOM 1555 C C . ILE A 1 205 ? 11.334 -0.512 -6.850 1.00 94.75 205 ILE A C 1
ATOM 1557 O O . ILE A 1 205 ? 12.111 -0.769 -7.770 1.00 94.75 205 ILE A O 1
ATOM 1561 N N . ALA A 1 206 ? 11.241 -1.303 -5.778 1.00 93.62 206 ALA A N 1
ATOM 1562 C CA . ALA A 1 206 ? 12.050 -2.508 -5.608 1.00 93.62 206 ALA A CA 1
ATOM 1563 C C . ALA A 1 206 ? 11.797 -3.538 -6.720 1.00 93.62 206 ALA A C 1
ATOM 1565 O O . ALA A 1 206 ? 12.740 -4.149 -7.223 1.00 93.62 206 ALA A O 1
ATOM 1566 N N . ALA A 1 207 ? 10.544 -3.703 -7.149 1.00 91.50 207 ALA A N 1
ATOM 1567 C CA . ALA A 1 207 ? 10.181 -4.567 -8.265 1.00 91.50 207 ALA A CA 1
ATOM 1568 C C . ALA A 1 207 ? 10.803 -4.080 -9.583 1.00 91.50 207 ALA A C 1
ATOM 1570 O O . ALA A 1 207 ? 11.369 -4.891 -10.318 1.00 91.50 207 ALA A O 1
ATOM 1571 N N . ALA A 1 208 ? 10.763 -2.772 -9.857 1.00 93.56 208 ALA A N 1
ATOM 1572 C CA . ALA A 1 208 ? 11.394 -2.186 -11.037 1.00 93.56 208 ALA A CA 1
ATOM 1573 C C . ALA A 1 208 ? 12.919 -2.388 -11.031 1.00 93.56 208 ALA A C 1
ATOM 1575 O O . ALA A 1 208 ? 13.492 -2.865 -12.012 1.00 93.56 208 ALA A O 1
ATOM 1576 N N . ILE A 1 209 ? 13.572 -2.117 -9.895 1.00 94.25 209 ILE A N 1
ATOM 1577 C CA . ILE A 1 209 ? 15.011 -2.351 -9.707 1.00 94.25 209 ILE A CA 1
ATOM 1578 C C . ILE A 1 209 ? 15.349 -3.831 -9.918 1.00 94.25 209 ILE A C 1
ATOM 1580 O O . ILE A 1 209 ? 16.322 -4.151 -10.602 1.00 94.25 209 ILE A O 1
ATOM 1584 N N . GLN A 1 210 ? 14.537 -4.745 -9.382 1.00 91.75 210 GLN A N 1
ATOM 1585 C CA . GLN A 1 210 ? 14.741 -6.182 -9.547 1.00 91.75 210 GLN A CA 1
ATOM 1586 C C . GLN A 1 210 ? 14.698 -6.599 -11.023 1.00 91.75 210 GLN A C 1
ATOM 1588 O O . GLN A 1 210 ? 15.529 -7.409 -11.437 1.00 91.75 210 GLN A O 1
ATOM 1593 N N . VAL A 1 211 ? 13.758 -6.071 -11.816 1.00 91.88 211 VAL A N 1
ATOM 1594 C CA . VAL A 1 211 ? 13.669 -6.361 -13.260 1.00 91.88 211 VAL A CA 1
ATOM 1595 C C . VAL A 1 211 ? 14.947 -5.915 -13.970 1.00 91.88 211 VAL A C 1
ATOM 1597 O O . VAL A 1 211 ? 15.561 -6.706 -14.685 1.00 91.88 211 VAL A O 1
ATOM 1600 N N . ILE A 1 212 ? 15.405 -4.691 -13.698 1.00 92.19 212 ILE A N 1
ATOM 1601 C CA . ILE A 1 212 ? 16.625 -4.136 -14.299 1.00 92.19 212 ILE A CA 1
ATOM 1602 C C . ILE A 1 212 ? 17.859 -4.969 -13.919 1.00 92.19 212 ILE A C 1
ATOM 1604 O O . ILE A 1 212 ? 18.662 -5.326 -14.782 1.00 92.19 212 ILE A O 1
ATOM 1608 N N . LEU A 1 213 ? 18.008 -5.320 -12.637 1.00 91.38 213 LEU A N 1
ATOM 1609 C CA . LEU A 1 213 ? 19.120 -6.147 -12.160 1.00 91.38 213 LEU A CA 1
ATOM 1610 C C . LEU A 1 213 ? 19.096 -7.544 -12.790 1.00 91.38 213 LEU A C 1
ATOM 1612 O O . LEU A 1 213 ? 20.136 -8.048 -13.215 1.00 91.38 213 LEU A O 1
ATOM 1616 N N . SER A 1 214 ? 17.919 -8.160 -12.893 1.00 88.62 214 SER A N 1
ATOM 1617 C CA . SER A 1 214 ? 17.763 -9.502 -13.463 1.00 88.62 214 SER A CA 1
ATOM 1618 C C . SER A 1 214 ? 18.164 -9.537 -14.939 1.00 88.62 214 SER A C 1
ATOM 1620 O O . SER A 1 214 ? 18.909 -10.429 -15.353 1.00 88.62 214 SER A O 1
ATOM 1622 N N . ASP A 1 215 ? 17.751 -8.539 -15.722 1.00 89.44 215 ASP A N 1
ATOM 1623 C CA . ASP A 1 215 ? 18.163 -8.396 -17.123 1.00 89.44 215 ASP A CA 1
ATOM 1624 C C . ASP A 1 215 ? 19.681 -8.145 -17.255 1.00 89.44 215 ASP A C 1
ATOM 1626 O O . ASP A 1 215 ? 20.359 -8.727 -18.116 1.00 89.44 215 ASP A O 1
ATOM 1630 N N . TYR A 1 216 ? 20.255 -7.338 -16.355 1.00 88.31 216 TYR A N 1
ATOM 1631 C CA . TYR A 1 216 ? 21.691 -7.063 -16.325 1.00 88.31 216 TYR A CA 1
ATOM 1632 C C . TYR A 1 216 ? 22.533 -8.322 -16.077 1.00 88.31 216 TYR A C 1
ATOM 1634 O O . TYR A 1 216 ? 23.507 -8.568 -16.797 1.00 88.31 216 TYR A O 1
ATOM 1642 N N . PHE A 1 217 ? 22.160 -9.140 -15.089 1.00 87.62 217 PHE A N 1
ATOM 1643 C CA . PHE A 1 217 ? 22.882 -10.372 -14.766 1.00 87.62 217 PHE A CA 1
ATOM 1644 C C . PHE A 1 217 ? 22.668 -11.471 -15.814 1.00 87.62 217 PHE A C 1
ATOM 1646 O O . PHE A 1 217 ? 23.635 -12.139 -16.190 1.00 87.62 217 PHE A O 1
ATOM 1653 N N . SER A 1 218 ? 21.457 -11.613 -16.357 1.00 82.06 218 SER A N 1
ATOM 1654 C CA . SER A 1 218 ? 21.150 -12.612 -17.398 1.00 82.06 218 SER A CA 1
ATOM 1655 C C . SER A 1 218 ? 21.955 -12.373 -18.680 1.00 82.06 218 SER A C 1
ATOM 1657 O O . SER A 1 218 ? 22.489 -13.305 -19.284 1.00 82.06 218 SER A O 1
ATOM 1659 N N . SER A 1 219 ? 22.167 -11.102 -19.034 1.00 74.12 219 SER A N 1
ATOM 1660 C CA . SER A 1 219 ? 23.011 -10.706 -20.169 1.00 74.12 219 SER A CA 1
ATOM 1661 C C . SER A 1 219 ? 24.480 -11.136 -20.030 1.00 74.12 219 SER A C 1
ATOM 1663 O O . SER A 1 219 ? 25.187 -11.246 -21.031 1.00 74.12 219 SER A O 1
ATOM 1665 N N . ARG A 1 220 ? 24.970 -11.371 -18.803 1.00 66.50 220 ARG A N 1
ATOM 1666 C CA . ARG A 1 220 ? 26.345 -11.838 -18.554 1.00 66.50 220 ARG A CA 1
ATOM 1667 C C . ARG A 1 220 ? 26.480 -13.359 -18.644 1.00 66.50 220 ARG A C 1
ATOM 1669 O O . ARG A 1 220 ? 27.564 -13.835 -18.972 1.00 66.50 220 ARG A O 1
ATOM 1676 N N . GLN A 1 221 ? 25.408 -14.106 -18.372 1.00 60.31 221 GLN A N 1
ATOM 1677 C CA . GLN A 1 221 ? 25.410 -15.574 -18.396 1.00 60.31 221 GLN A CA 1
ATOM 1678 C C . GLN A 1 221 ? 25.277 -16.122 -19.823 1.00 60.31 221 GLN A C 1
ATOM 1680 O O . GLN A 1 221 ? 26.043 -17.001 -20.200 1.00 60.31 221 GLN A O 1
ATOM 1685 N N . LEU A 1 222 ? 24.438 -15.510 -20.668 1.00 55.25 222 LEU A N 1
ATOM 1686 C CA . LEU A 1 222 ? 24.325 -15.873 -22.094 1.00 55.25 222 LEU A CA 1
ATOM 1687 C C . LEU A 1 222 ? 25.622 -15.637 -22.890 1.00 55.25 222 LEU A C 1
ATOM 1689 O O . LEU A 1 222 ? 25.818 -16.216 -23.952 1.00 55.25 222 LEU A O 1
ATOM 1693 N N . LYS A 1 223 ? 26.543 -14.814 -22.371 1.00 51.28 223 LYS A N 1
ATOM 1694 C CA . LYS A 1 223 ? 27.867 -14.600 -22.974 1.00 51.28 223 LYS A CA 1
ATOM 1695 C C . LYS A 1 223 ? 28.896 -15.676 -22.583 1.00 51.28 223 LYS A C 1
ATOM 1697 O O . LYS A 1 223 ? 30.018 -15.624 -23.077 1.00 51.28 223 LYS A O 1
ATOM 1702 N N . ARG A 1 224 ? 28.549 -16.618 -21.693 1.00 50.41 224 ARG A N 1
ATOM 1703 C CA . ARG A 1 224 ? 29.452 -17.671 -21.194 1.00 50.41 224 ARG A CA 1
ATOM 1704 C C . ARG A 1 224 ? 29.263 -19.055 -21.831 1.00 50.41 224 ARG A C 1
ATOM 1706 O O . ARG A 1 224 ? 30.1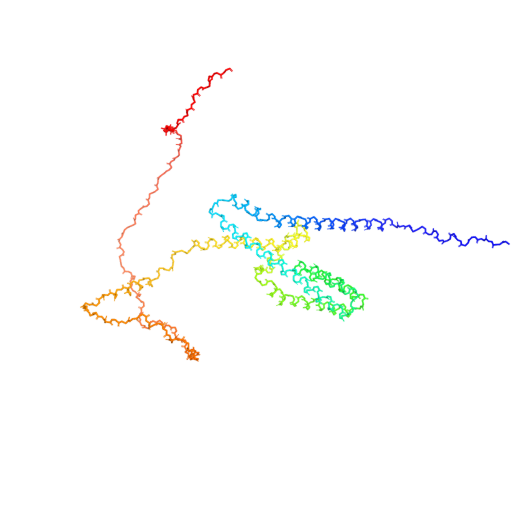32 -19.888 -21.615 1.00 50.41 224 ARG A O 1
ATOM 1713 N N . GLU A 1 225 ? 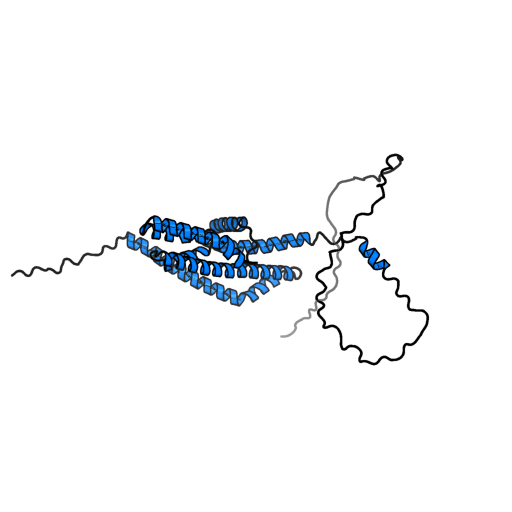28.252 -19.290 -22.671 1.00 52.69 225 GLU A N 1
ATOM 1714 C CA . GLU A 1 225 ? 28.114 -20.567 -23.397 1.00 52.69 225 GLU A CA 1
ATOM 1715 C C . GLU A 1 225 ? 27.755 -20.379 -24.877 1.00 52.69 225 GLU A C 1
ATOM 1717 O O . GLU A 1 225 ? 26.599 -20.159 -25.233 1.00 52.69 225 GLU A O 1
ATOM 1722 N N . PRO A 1 226 ? 28.760 -20.506 -25.760 1.00 47.81 226 PRO A N 1
ATOM 1723 C CA . PRO A 1 226 ? 28.540 -21.235 -27.006 1.00 47.81 226 PRO A CA 1
ATOM 1724 C C . PRO A 1 226 ? 29.674 -22.233 -27.316 1.00 47.81 226 PRO A C 1
ATOM 1726 O O . PRO A 1 226 ? 30.116 -22.321 -28.459 1.00 47.81 226 PRO A O 1
ATOM 1729 N N . GLN A 1 227 ? 30.190 -22.983 -26.326 1.00 52.00 227 GLN A N 1
ATOM 1730 C CA . GLN A 1 227 ? 31.278 -23.942 -26.598 1.00 52.00 227 GLN A CA 1
ATOM 1731 C C . GLN A 1 227 ? 31.398 -25.135 -25.631 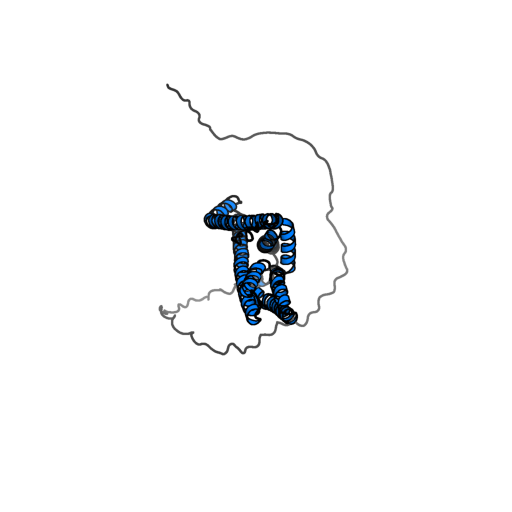1.00 52.00 227 GLN A C 1
ATOM 1733 O O . GLN A 1 227 ? 32.501 -25.496 -25.234 1.00 52.00 227 GLN A O 1
ATOM 1738 N N . GLN A 1 228 ? 30.288 -25.782 -25.251 1.00 51.69 228 GLN A N 1
ATOM 1739 C CA . GLN A 1 228 ? 30.371 -27.063 -24.523 1.00 51.69 228 GLN A CA 1
ATOM 1740 C C . GLN A 1 228 ? 29.288 -28.102 -24.870 1.00 51.69 228 GLN A C 1
ATOM 1742 O O . GLN A 1 228 ? 29.030 -29.027 -24.111 1.00 51.69 228 GLN A O 1
ATOM 1747 N N . GLN A 1 229 ? 28.709 -28.022 -26.073 1.00 50.00 229 GLN A N 1
ATOM 1748 C CA . GLN A 1 229 ? 28.048 -29.168 -26.718 1.00 50.00 229 GLN A CA 1
ATOM 1749 C C . GLN A 1 229 ? 28.806 -29.588 -27.984 1.00 50.00 229 GLN A C 1
ATOM 1751 O O . GLN A 1 229 ? 28.237 -29.817 -29.042 1.00 50.00 229 GLN A O 1
ATOM 1756 N N . SER A 1 230 ? 30.128 -29.713 -27.872 1.00 56.59 230 SER A N 1
ATOM 1757 C CA . SER A 1 230 ? 30.960 -30.471 -28.812 1.00 56.59 230 SER A CA 1
ATOM 1758 C C . SER A 1 230 ? 31.220 -31.874 -28.251 1.00 56.59 230 SER A C 1
ATOM 1760 O O . SER A 1 230 ? 32.361 -32.295 -28.091 1.00 56.59 230 SER A O 1
ATOM 1762 N N . GLY A 1 231 ? 30.159 -32.589 -27.881 1.00 65.44 231 GLY A N 1
ATOM 1763 C CA . GLY A 1 231 ? 30.244 -34.019 -27.592 1.00 65.44 231 GLY A CA 1
ATOM 1764 C C . GLY A 1 231 ? 30.058 -34.803 -28.887 1.00 65.44 231 GLY A C 1
ATOM 1765 O O . GLY A 1 231 ? 29.209 -34.429 -29.693 1.00 65.44 231 GLY A O 1
ATOM 1766 N N . TRP A 1 232 ? 30.827 -35.881 -29.065 1.00 67.69 232 TRP A N 1
ATOM 1767 C CA . TRP A 1 232 ? 30.832 -36.903 -30.140 1.00 67.69 232 TRP A CA 1
ATOM 1768 C C . TRP A 1 232 ? 29.480 -37.267 -30.800 1.00 67.69 232 TRP A C 1
ATOM 1770 O O . TRP A 1 232 ? 29.463 -37.842 -31.885 1.00 67.69 232 TRP A O 1
ATOM 1780 N N . ARG A 1 233 ? 28.341 -36.897 -30.206 1.00 62.31 233 ARG A N 1
ATOM 1781 C CA . ARG A 1 233 ? 26.993 -36.986 -30.786 1.00 62.31 233 ARG A CA 1
ATOM 1782 C C . ARG A 1 233 ? 26.880 -36.362 -32.179 1.00 62.31 233 ARG A C 1
ATOM 1784 O O . ARG A 1 233 ? 26.213 -36.943 -33.026 1.00 62.31 233 ARG A O 1
ATOM 1791 N N . TRP A 1 234 ? 27.568 -35.250 -32.454 1.00 67.94 234 TRP A N 1
ATOM 1792 C CA . TRP A 1 234 ? 27.566 -34.663 -33.803 1.00 67.94 234 TRP A CA 1
ATOM 1793 C C . TRP A 1 234 ? 28.268 -35.555 -34.841 1.00 67.94 234 TRP A C 1
ATOM 1795 O O . TRP A 1 234 ? 27.932 -35.504 -36.024 1.00 67.94 234 TRP A O 1
ATOM 1805 N N . MET A 1 235 ? 29.224 -36.391 -34.415 1.00 65.94 235 MET A N 1
ATOM 1806 C CA . MET A 1 235 ? 29.905 -37.339 -35.301 1.00 65.94 235 MET A CA 1
ATOM 1807 C C . MET A 1 235 ? 28.983 -38.504 -35.668 1.00 65.94 235 MET A C 1
ATOM 1809 O O . MET A 1 235 ? 28.959 -38.915 -36.825 1.00 65.94 235 MET A O 1
ATOM 1813 N N . LEU A 1 236 ? 28.162 -38.982 -34.726 1.00 69.81 236 LEU A N 1
ATOM 1814 C CA . LEU A 1 236 ? 27.187 -40.041 -35.003 1.00 69.81 236 LEU A CA 1
ATOM 1815 C C . LEU A 1 236 ? 26.103 -39.607 -35.991 1.00 69.81 236 LEU A C 1
ATOM 1817 O O . LEU A 1 236 ? 25.715 -40.389 -36.854 1.00 69.81 236 LEU A O 1
ATOM 1821 N N . SER A 1 237 ? 25.665 -38.347 -35.930 1.00 66.56 237 SER A N 1
ATOM 1822 C CA . SER A 1 237 ? 24.694 -37.802 -36.888 1.00 66.56 237 SER A CA 1
ATOM 1823 C C . SER A 1 237 ? 25.230 -37.746 -38.324 1.00 66.56 237 SER A C 1
ATOM 1825 O O . SER A 1 237 ? 24.447 -37.714 -39.265 1.00 66.56 237 SER A O 1
ATOM 1827 N N . ARG A 1 238 ? 26.557 -37.752 -38.508 1.00 58.91 238 ARG A N 1
ATOM 1828 C CA . ARG A 1 238 ? 27.205 -37.809 -39.828 1.00 58.91 238 ARG A CA 1
ATOM 1829 C C . ARG A 1 238 ? 27.472 -39.235 -40.306 1.00 58.91 238 ARG A C 1
ATOM 1831 O O . ARG A 1 238 ? 27.566 -39.450 -41.509 1.00 58.91 238 ARG A O 1
ATOM 1838 N N . ALA A 1 239 ? 27.596 -40.186 -39.381 1.00 60.03 239 ALA A N 1
ATOM 1839 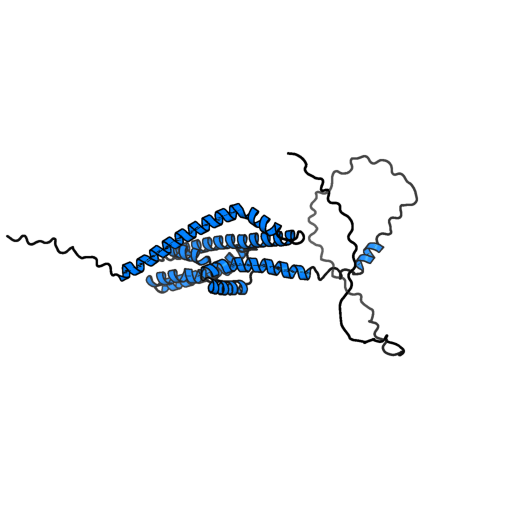C CA . ALA A 1 239 ? 27.832 -41.592 -39.695 1.00 60.03 239 ALA A CA 1
ATOM 1840 C C . ALA A 1 239 ? 26.568 -42.309 -40.204 1.00 60.03 239 ALA A C 1
ATOM 1842 O O . ALA A 1 239 ? 26.695 -43.241 -40.983 1.00 60.03 239 ALA A O 1
ATOM 1843 N N . GLY A 1 240 ? 25.370 -41.847 -39.824 1.00 56.16 240 GLY A N 1
ATOM 1844 C CA . GLY A 1 240 ? 24.089 -42.403 -40.291 1.00 56.16 240 GLY A CA 1
ATOM 1845 C C . GLY A 1 240 ? 23.532 -41.799 -41.587 1.00 56.16 240 GLY A C 1
ATOM 1846 O O . GLY A 1 240 ? 22.415 -42.122 -41.963 1.00 56.16 240 GLY A O 1
ATOM 1847 N N . ALA A 1 241 ? 24.263 -40.895 -42.250 1.00 57.22 241 ALA A N 1
ATOM 1848 C CA . ALA A 1 241 ? 23.807 -40.192 -43.458 1.00 57.22 241 ALA A CA 1
ATOM 1849 C C . ALA A 1 241 ? 24.478 -40.706 -44.750 1.00 57.22 241 ALA A C 1
ATOM 1851 O O . ALA A 1 241 ? 24.595 -39.970 -45.728 1.00 57.22 241 ALA A O 1
ATOM 1852 N N . ARG A 1 242 ? 24.978 -41.947 -44.747 1.00 56.25 242 ARG A N 1
ATOM 1853 C CA . ARG A 1 242 ? 25.577 -42.604 -45.917 1.00 56.25 242 ARG A CA 1
ATOM 1854 C C . ARG A 1 242 ? 24.929 -43.965 -46.167 1.00 56.25 242 ARG A C 1
ATOM 1856 O O . ARG A 1 242 ? 25.638 -44.951 -46.145 1.00 56.25 242 ARG A O 1
ATOM 1863 N N . ASP A 1 243 ? 23.622 -43.997 -46.408 1.00 53.97 243 ASP A N 1
ATOM 1864 C CA . ASP A 1 243 ? 22.939 -45.193 -46.935 1.00 53.97 243 ASP A CA 1
ATOM 1865 C C . ASP A 1 243 ? 21.844 -44.839 -47.971 1.00 53.97 243 ASP A C 1
ATOM 1867 O O . ASP A 1 243 ? 20.972 -45.653 -48.255 1.00 53.97 243 ASP A O 1
ATOM 1871 N N . ASP A 1 244 ? 21.892 -43.650 -48.587 1.00 56.91 244 ASP A N 1
ATOM 1872 C CA . ASP A 1 244 ? 21.065 -43.327 -49.762 1.00 56.91 244 ASP A CA 1
ATOM 1873 C C . ASP A 1 244 ? 21.845 -43.643 -51.050 1.00 56.91 244 ASP A C 1
ATOM 1875 O O . ASP A 1 244 ? 22.150 -42.763 -51.858 1.00 56.91 244 ASP A O 1
ATOM 1879 N N . GLU A 1 245 ? 22.226 -44.909 -51.230 1.00 56.31 245 GLU A N 1
ATOM 1880 C CA . GLU A 1 245 ? 22.644 -45.400 -52.543 1.00 56.31 245 GLU A CA 1
ATOM 1881 C C . GLU A 1 245 ? 21.374 -45.827 -53.300 1.00 56.31 245 GLU A C 1
ATOM 1883 O O . GLU A 1 245 ? 20.665 -46.728 -52.842 1.00 56.31 245 GLU A O 1
ATOM 1888 N N . PRO A 1 246 ? 21.001 -45.163 -54.412 1.00 57.78 246 PRO A N 1
ATOM 1889 C CA . PRO A 1 246 ? 19.792 -45.524 -55.140 1.00 57.78 246 PRO A CA 1
ATOM 1890 C C . PRO A 1 246 ? 19.932 -46.943 -55.721 1.00 57.78 246 PRO A C 1
ATOM 1892 O O . PRO A 1 246 ? 21.003 -47.287 -56.229 1.00 57.78 246 PRO A O 1
ATOM 1895 N N . PRO A 1 247 ? 18.872 -47.773 -55.680 1.00 54.19 247 PRO A N 1
ATOM 1896 C CA . PRO A 1 247 ? 18.947 -49.162 -56.119 1.00 54.19 247 PRO A CA 1
ATOM 1897 C C . PRO A 1 247 ? 19.341 -49.249 -57.605 1.00 54.19 247 PRO A C 1
ATOM 1899 O O . PRO A 1 247 ? 18.771 -48.532 -58.438 1.00 54.19 247 PRO A O 1
ATOM 1902 N N . PRO A 1 248 ? 20.304 -50.113 -57.974 1.00 54.12 248 PRO A N 1
ATOM 1903 C CA . PRO A 1 248 ? 20.850 -50.152 -59.320 1.00 54.12 248 PRO A CA 1
ATOM 1904 C C . PRO A 1 248 ? 20.027 -51.083 -60.212 1.00 54.12 248 PRO A C 1
ATOM 1906 O O . PRO A 1 248 ? 20.519 -52.120 -60.643 1.00 54.12 248 PRO A O 1
ATOM 1909 N N . ASN A 1 249 ? 18.772 -50.736 -60.498 1.00 54.44 249 ASN A N 1
ATOM 1910 C CA . ASN A 1 249 ? 17.982 -51.337 -61.579 1.00 54.44 249 ASN A CA 1
ATOM 1911 C C . ASN A 1 249 ? 16.577 -50.731 -61.650 1.00 54.44 249 ASN A C 1
ATOM 1913 O O . ASN A 1 249 ? 15.790 -50.775 -60.711 1.00 54.44 249 ASN A O 1
ATOM 1917 N N . GLY A 1 250 ? 16.271 -50.159 -62.815 1.00 56.00 250 GLY A N 1
ATOM 1918 C CA . GLY A 1 250 ? 15.012 -49.490 -63.107 1.00 56.00 250 GLY A CA 1
ATOM 1919 C C . GLY A 1 250 ? 13.846 -50.450 -63.309 1.00 56.00 250 GLY A C 1
ATOM 1920 O O . GLY A 1 250 ? 13.525 -50.799 -64.443 1.00 56.00 250 GLY A O 1
ATOM 1921 N N . GLU A 1 251 ? 13.144 -50.775 -62.231 1.00 43.12 251 GLU A N 1
ATOM 1922 C CA . GLU A 1 251 ? 11.772 -51.274 -62.308 1.00 43.12 251 GLU A CA 1
ATOM 1923 C C . GLU A 1 251 ? 10.798 -50.110 -62.079 1.00 43.12 251 GLU A C 1
ATOM 1925 O O . GLU A 1 251 ? 10.689 -49.540 -60.994 1.00 43.12 251 GLU A O 1
ATOM 1930 N N . ARG A 1 252 ? 10.106 -49.709 -63.154 1.00 50.47 252 ARG A N 1
ATOM 1931 C CA . ARG A 1 252 ? 8.982 -48.767 -63.092 1.00 50.47 252 ARG A CA 1
ATOM 1932 C C . ARG A 1 252 ? 7.811 -49.463 -62.402 1.00 50.47 252 ARG A C 1
ATOM 1934 O O . ARG A 1 252 ? 7.234 -50.384 -62.971 1.00 50.47 252 ARG A O 1
ATOM 1941 N N . SER A 1 253 ? 7.442 -48.993 -61.216 1.00 48.31 253 SER A N 1
ATOM 1942 C CA . SER A 1 253 ? 6.185 -49.384 -60.572 1.00 48.31 253 SER A CA 1
ATOM 1943 C C . SER A 1 253 ? 5.002 -48.716 -61.298 1.00 48.31 253 SER A C 1
ATOM 1945 O O . SER A 1 253 ? 5.077 -47.507 -61.545 1.00 48.31 253 SER A O 1
ATOM 1947 N N . PRO A 1 254 ? 3.943 -49.451 -61.687 1.00 48.28 254 PRO A N 1
ATOM 1948 C CA . PRO A 1 254 ? 2.804 -48.881 -62.394 1.00 48.28 254 PRO A CA 1
ATOM 1949 C C . PRO A 1 254 ? 1.811 -48.210 -61.432 1.00 48.28 254 PRO A C 1
ATOM 1951 O O . PRO A 1 254 ? 1.439 -48.773 -60.406 1.00 48.28 254 PRO A O 1
ATOM 1954 N N . ASP A 1 255 ? 1.405 -46.999 -61.812 1.00 50.12 255 ASP A N 1
ATOM 1955 C CA . ASP A 1 255 ? 0.161 -46.284 -61.508 1.00 50.12 255 ASP A CA 1
ATOM 1956 C C . ASP A 1 255 ? -0.618 -46.668 -60.236 1.00 50.12 255 ASP A C 1
ATOM 1958 O O . ASP A 1 255 ? -1.437 -47.588 -60.222 1.00 50.12 255 ASP A O 1
ATOM 1962 N N . VAL A 1 256 ? -0.492 -45.826 -59.204 1.00 47.16 256 VAL A N 1
ATOM 1963 C CA . VAL A 1 256 ? -1.508 -45.683 -58.151 1.00 47.16 256 VAL A CA 1
ATOM 1964 C C . VAL A 1 256 ? -2.004 -44.236 -58.172 1.00 47.16 256 VAL A C 1
ATOM 1966 O O . VAL A 1 256 ? -1.250 -43.300 -57.912 1.00 47.16 256 VAL A O 1
ATOM 1969 N N . GLY A 1 257 ? -3.269 -44.055 -58.563 1.00 45.69 257 GLY A N 1
ATOM 1970 C CA . GLY A 1 257 ? -3.932 -42.755 -58.714 1.00 45.69 257 GLY A CA 1
ATOM 1971 C C . GLY A 1 257 ? -4.216 -42.007 -57.394 1.00 45.69 257 GLY A C 1
ATOM 1972 O O . GLY A 1 257 ? -3.956 -42.526 -56.309 1.00 45.69 257 GLY A O 1
ATOM 1973 N N . PRO A 1 258 ? -4.791 -40.787 -57.450 1.00 44.38 258 PRO A N 1
ATOM 1974 C CA . PRO A 1 258 ? -4.619 -39.752 -56.416 1.00 44.38 258 PRO A CA 1
ATOM 1975 C C . PRO A 1 258 ? -5.442 -39.891 -55.118 1.00 44.38 258 PRO A C 1
ATOM 1977 O O . PRO A 1 258 ? -5.577 -38.913 -54.388 1.00 44.38 258 PRO A O 1
ATOM 1980 N N . PHE A 1 259 ? -6.009 -41.054 -54.792 1.00 47.28 259 PHE A N 1
ATOM 1981 C CA . PHE A 1 259 ? -6.987 -41.180 -53.697 1.00 47.28 259 PHE A CA 1
ATOM 1982 C C . PHE A 1 259 ? -6.651 -42.286 -52.688 1.00 47.28 259 PHE A C 1
ATOM 1984 O O . PHE A 1 259 ? -7.464 -43.169 -52.434 1.00 47.28 259 PHE A O 1
ATOM 1991 N N . ALA A 1 260 ? -5.470 -42.219 -52.070 1.00 45.03 260 ALA A N 1
ATOM 1992 C CA . ALA A 1 260 ? -5.075 -43.125 -50.982 1.00 45.03 260 ALA A CA 1
ATOM 1993 C C . ALA A 1 260 ? -4.608 -42.388 -49.709 1.00 45.03 260 ALA A C 1
ATOM 1995 O O . ALA A 1 260 ? -3.718 -42.851 -49.004 1.00 45.03 260 ALA A O 1
ATOM 1996 N N . TYR A 1 261 ? -5.231 -41.248 -49.390 1.00 44.62 261 TYR A N 1
ATOM 1997 C CA . TYR A 1 261 ? -5.083 -40.577 -48.092 1.00 44.62 261 TYR A CA 1
ATOM 1998 C C . TYR A 1 261 ? -6.456 -40.270 -47.495 1.00 44.62 261 TYR A C 1
ATOM 2000 O O . TYR A 1 261 ? -6.847 -39.117 -47.341 1.00 44.62 261 TYR A O 1
ATOM 2008 N N . ALA A 1 262 ? -7.226 -41.305 -47.185 1.00 41.53 262 ALA A N 1
ATOM 2009 C CA . ALA A 1 262 ? -8.385 -41.153 -46.323 1.00 41.53 262 ALA A CA 1
ATOM 2010 C C . ALA A 1 262 ? -8.641 -42.459 -45.576 1.00 41.53 262 ALA A C 1
ATOM 2012 O O . ALA A 1 262 ? -8.702 -43.522 -46.183 1.00 41.53 262 ALA A O 1
ATOM 2013 N N . ALA A 1 263 ? -8.849 -42.310 -44.271 1.00 39.91 263 ALA A N 1
ATOM 2014 C CA . ALA A 1 263 ? -9.165 -43.322 -43.270 1.00 39.91 263 ALA A CA 1
ATOM 2015 C C . ALA A 1 263 ? -7.971 -44.003 -42.582 1.00 39.91 263 ALA A C 1
ATOM 2017 O O . ALA A 1 263 ? -7.104 -44.610 -43.203 1.00 39.91 263 ALA A O 1
ATOM 2018 N N . THR A 1 264 ? -8.066 -43.987 -41.247 1.00 35.78 264 THR A N 1
ATOM 2019 C CA . THR A 1 264 ? -7.366 -44.831 -40.261 1.00 35.78 264 THR A CA 1
ATOM 2020 C C . THR A 1 264 ? -6.239 -44.150 -39.482 1.00 35.78 264 THR A C 1
ATOM 2022 O O . THR A 1 264 ? -5.064 -44.438 -39.665 1.00 35.78 264 THR A O 1
ATOM 2025 N N . ASN A 1 265 ? -6.620 -43.272 -38.544 1.00 39.25 265 ASN A N 1
ATOM 2026 C CA . ASN A 1 265 ? -6.242 -43.461 -37.135 1.00 39.25 265 ASN A CA 1
ATOM 2027 C C . ASN A 1 265 ? -7.019 -42.508 -36.209 1.00 39.25 265 ASN A C 1
ATOM 2029 O O . ASN A 1 265 ? -6.514 -41.501 -35.721 1.00 39.25 265 ASN A O 1
ATOM 2033 N N . GLN A 1 266 ? -8.276 -42.864 -35.949 1.00 37.75 266 GLN A N 1
ATOM 2034 C CA . GLN A 1 266 ? -8.964 -42.531 -34.704 1.00 37.75 266 GLN A CA 1
ATOM 2035 C C . GLN A 1 266 ? -9.379 -43.849 -34.054 1.00 37.75 266 GLN A C 1
ATOM 2037 O O . GLN A 1 266 ? -10.500 -44.306 -34.238 1.00 37.75 266 GLN A O 1
ATOM 2042 N N . THR A 1 267 ? -8.467 -44.445 -33.288 1.00 38.69 267 THR A N 1
ATOM 2043 C CA . THR A 1 267 ? -8.845 -45.366 -32.215 1.00 38.69 267 THR A CA 1
ATOM 2044 C C . THR A 1 267 ? -7.882 -45.165 -31.056 1.00 38.69 267 THR A C 1
ATOM 2046 O O . THR A 1 267 ? -6.680 -45.400 -31.155 1.00 38.69 267 THR A O 1
ATOM 2049 N N . ILE A 1 268 ? -8.442 -44.657 -29.966 1.00 42.47 268 ILE A N 1
ATOM 2050 C CA . ILE A 1 268 ? -7.836 -44.565 -28.644 1.00 42.47 268 ILE A CA 1
ATOM 2051 C C . ILE A 1 268 ? -7.563 -46.003 -28.183 1.00 42.47 268 ILE A C 1
ATOM 2053 O O . ILE A 1 268 ? -8.501 -46.714 -27.839 1.00 42.47 268 ILE A O 1
ATOM 2057 N N . SER A 1 269 ? -6.299 -46.435 -28.184 1.00 38.00 269 SER A N 1
ATOM 2058 C CA . SER A 1 269 ? -5.891 -47.639 -27.453 1.00 38.00 269 SER A CA 1
ATOM 2059 C C . SER A 1 269 ? -5.441 -47.243 -26.054 1.00 38.00 269 SER A C 1
ATOM 2061 O O . SER A 1 269 ? -4.414 -46.593 -25.862 1.00 38.00 269 SER A O 1
ATOM 2063 N N . SER A 1 270 ? -6.223 -47.668 -25.071 1.00 44.72 270 SER A N 1
ATOM 2064 C CA . SER A 1 270 ? -6.023 -47.524 -23.628 1.00 44.72 270 SER A CA 1
ATOM 2065 C C . SER A 1 270 ? -4.866 -48.366 -23.048 1.00 44.72 270 SER A C 1
ATOM 2067 O O . SER A 1 270 ? -4.876 -48.660 -21.860 1.00 44.72 270 SER A O 1
ATOM 2069 N N . ASP A 1 271 ? -3.842 -48.710 -23.839 1.00 43.78 271 ASP A N 1
ATOM 2070 C CA . ASP A 1 271 ? -2.760 -49.645 -23.455 1.00 43.78 271 ASP A CA 1
ATOM 2071 C C . ASP A 1 271 ? -1.368 -49.000 -23.275 1.00 43.78 271 ASP A C 1
ATOM 2073 O O . ASP A 1 271 ? -0.348 -49.681 -23.171 1.00 43.78 271 ASP A O 1
ATOM 2077 N N . VAL A 1 272 ? -1.286 -47.669 -23.184 1.00 46.88 272 VAL A N 1
ATOM 2078 C CA . VAL A 1 272 ? -0.001 -46.943 -23.036 1.00 46.88 272 VAL A CA 1
ATOM 2079 C C . VAL A 1 272 ? 0.415 -46.718 -21.564 1.00 46.88 272 VAL A C 1
ATOM 2081 O O . VAL A 1 272 ? 1.457 -46.132 -21.292 1.00 46.88 272 VAL A O 1
ATOM 2084 N N . MET A 1 273 ? -0.333 -47.234 -20.581 1.00 43.22 273 MET A N 1
ATOM 2085 C CA . MET A 1 273 ? -0.094 -46.970 -19.145 1.00 43.22 273 MET A CA 1
ATOM 2086 C C . MET A 1 273 ? 0.659 -48.067 -18.361 1.00 43.22 273 MET A C 1
ATOM 2088 O O . MET A 1 273 ? 0.854 -47.908 -17.160 1.00 43.22 273 MET A O 1
ATOM 2092 N N . LEU A 1 274 ? 1.134 -49.154 -18.988 1.00 46.56 274 LEU A N 1
ATOM 2093 C CA . LEU A 1 274 ? 1.827 -50.253 -18.279 1.00 46.56 274 LEU A CA 1
ATOM 2094 C C . LEU A 1 274 ? 3.137 -50.707 -18.946 1.00 46.56 274 LEU A C 1
ATOM 2096 O O . LEU A 1 274 ? 3.419 -51.900 -19.042 1.00 46.56 274 LEU A O 1
ATOM 2100 N N . ARG A 1 275 ? 3.982 -49.768 -19.388 1.00 42.66 275 ARG A N 1
ATOM 2101 C CA . ARG A 1 275 ? 5.388 -50.091 -19.686 1.00 42.66 275 ARG A CA 1
ATOM 2102 C C . ARG A 1 275 ? 6.282 -49.617 -18.538 1.00 42.66 275 ARG A C 1
ATOM 2104 O O . ARG A 1 275 ? 6.299 -48.416 -18.274 1.00 42.66 275 ARG A O 1
ATOM 2111 N N . PRO A 1 276 ? 7.026 -50.506 -17.853 1.00 49.53 276 PRO A N 1
ATOM 2112 C CA . PRO A 1 276 ? 8.080 -50.056 -16.957 1.00 49.53 276 PRO A CA 1
ATOM 2113 C C . PRO A 1 276 ? 9.127 -49.273 -17.759 1.00 49.53 276 PRO A C 1
ATOM 2115 O O . PRO A 1 276 ? 9.463 -49.629 -18.890 1.00 49.53 276 PRO A O 1
ATOM 2118 N N . ASN A 1 277 ? 9.608 -48.181 -17.168 1.00 55.91 277 ASN A N 1
ATOM 2119 C CA . ASN A 1 277 ? 10.680 -47.350 -17.707 1.00 55.91 277 ASN A CA 1
ATOM 2120 C C . ASN A 1 277 ? 11.910 -48.243 -17.991 1.00 55.91 277 ASN A C 1
ATOM 2122 O O . ASN A 1 277 ? 12.256 -49.042 -17.115 1.00 55.91 277 ASN A O 1
ATOM 2126 N N . PRO A 1 278 ? 12.571 -48.170 -19.163 1.00 54.91 278 PRO A N 1
ATOM 2127 C CA . PRO A 1 278 ? 13.791 -48.941 -19.378 1.00 54.91 278 PRO A CA 1
ATOM 2128 C C . PRO A 1 278 ? 14.861 -48.509 -18.358 1.00 54.91 278 PRO A C 1
ATOM 2130 O O . PRO A 1 278 ? 14.972 -47.312 -18.072 1.00 54.91 278 PRO A O 1
ATOM 2133 N N . PRO A 1 279 ? 15.631 -49.449 -17.780 1.00 54.75 279 PRO A N 1
ATOM 2134 C CA . PRO A 1 279 ? 16.679 -49.101 -16.830 1.00 54.75 279 PRO A CA 1
ATOM 2135 C C .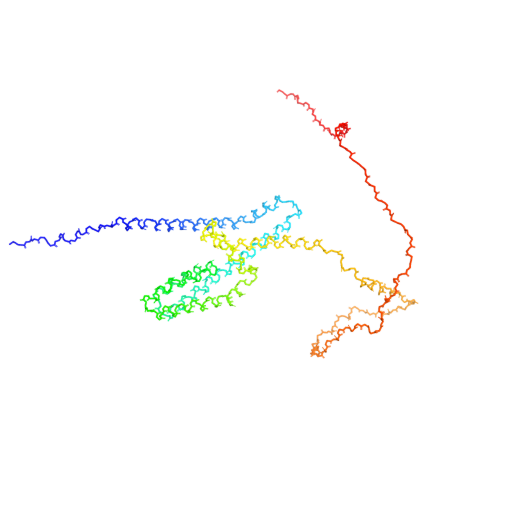 PRO A 1 279 ? 17.747 -48.229 -17.503 1.00 54.75 279 PRO A C 1
ATOM 2137 O O . PRO A 1 279 ? 18.060 -48.404 -18.684 1.00 54.75 279 PRO A O 1
ATOM 2140 N N . SER A 1 280 ? 18.302 -47.282 -16.742 1.00 54.62 280 SER A N 1
ATOM 2141 C CA . SER A 1 280 ? 19.477 -46.502 -17.142 1.00 54.62 280 SER A CA 1
ATOM 2142 C C . SER A 1 280 ? 20.590 -47.442 -17.628 1.00 54.62 280 SER A C 1
ATOM 2144 O O . SER A 1 280 ? 20.802 -48.471 -16.986 1.00 54.62 280 SER A O 1
ATOM 2146 N N . PRO A 1 281 ? 21.316 -47.124 -18.716 1.00 50.22 281 PRO A N 1
ATOM 2147 C CA . PRO A 1 281 ? 22.403 -47.979 -19.173 1.00 50.22 281 PRO A CA 1
ATOM 2148 C C . PRO A 1 281 ? 23.484 -48.074 -18.089 1.00 50.22 281 PRO A C 1
ATOM 2150 O O . PRO A 1 281 ? 24.016 -47.055 -17.643 1.00 50.22 281 PRO A O 1
ATOM 2153 N N . GLU A 1 282 ? 23.779 -49.300 -17.656 1.00 50.31 282 GLU A N 1
ATOM 2154 C CA . GLU A 1 282 ? 24.913 -49.599 -16.783 1.00 50.31 282 GLU A CA 1
ATOM 2155 C C . GLU A 1 282 ? 26.230 -49.214 -17.480 1.00 50.31 282 GLU A C 1
ATOM 2157 O O . GLU A 1 282 ? 26.356 -49.370 -18.701 1.00 50.31 282 GLU A O 1
ATOM 2162 N N . PRO A 1 283 ? 27.230 -48.702 -16.739 1.00 50.16 283 PRO A N 1
ATOM 2163 C CA . PRO A 1 283 ? 28.568 -48.533 -17.286 1.00 50.16 283 PRO A CA 1
ATOM 2164 C C . PRO A 1 283 ? 29.137 -49.905 -17.696 1.00 50.16 283 PRO A C 1
ATOM 2166 O O . PRO A 1 283 ? 28.888 -50.894 -17.005 1.00 50.16 283 PRO A O 1
ATOM 2169 N N . PRO A 1 284 ? 29.903 -49.993 -18.800 1.00 51.25 284 PRO A N 1
ATOM 2170 C CA . PRO A 1 284 ? 30.452 -51.262 -19.256 1.00 51.25 284 PRO A CA 1
ATOM 2171 C C . PRO A 1 284 ? 31.351 -51.881 -18.180 1.00 51.25 284 PRO A C 1
ATOM 2173 O O . PRO A 1 284 ? 32.293 -51.254 -17.693 1.00 51.25 284 PRO A O 1
ATOM 2176 N N . ALA A 1 285 ? 31.043 -53.125 -17.818 1.00 46.44 285 ALA A N 1
ATOM 2177 C CA . ALA A 1 285 ? 31.883 -53.955 -16.976 1.00 46.44 285 ALA A CA 1
ATOM 2178 C C . ALA A 1 285 ? 33.153 -54.365 -17.740 1.00 46.44 285 ALA A C 1
ATOM 2180 O O . ALA A 1 285 ? 33.069 -54.913 -18.837 1.00 46.44 285 ALA A O 1
ATOM 2181 N N . GLY A 1 286 ? 34.313 -54.157 -17.116 1.00 42.56 286 GLY A N 1
ATOM 2182 C CA . GLY A 1 286 ? 35.572 -54.794 -17.505 1.00 42.56 286 GLY A CA 1
ATOM 2183 C C . GLY A 1 286 ? 36.474 -53.948 -18.402 1.00 42.56 286 GLY A C 1
ATOM 2184 O O . GLY A 1 286 ? 36.325 -53.924 -19.620 1.00 42.56 286 GLY A O 1
ATOM 2185 N N . GLY A 1 287 ? 37.469 -53.316 -17.783 1.00 37.38 287 GLY A N 1
ATOM 2186 C CA . GLY A 1 287 ? 38.589 -52.665 -18.454 1.00 37.38 287 GLY A CA 1
ATOM 2187 C C . GLY A 1 287 ? 39.305 -51.736 -17.485 1.00 37.38 287 GLY A C 1
ATOM 2188 O O . GLY A 1 287 ? 38.861 -50.608 -17.282 1.00 37.38 287 GLY A O 1
ATOM 2189 N N . ASP A 1 288 ? 40.370 -52.228 -16.854 1.00 43.34 288 ASP A N 1
ATOM 2190 C CA . ASP A 1 288 ? 41.217 -51.440 -15.958 1.00 43.34 288 ASP A CA 1
ATOM 2191 C C . ASP A 1 288 ? 41.716 -50.155 -16.649 1.00 43.34 288 ASP A C 1
ATOM 2193 O O . ASP A 1 288 ? 42.034 -50.176 -17.844 1.00 43.34 288 ASP A O 1
ATOM 2197 N N . PRO A 1 289 ? 41.827 -49.023 -15.931 1.00 48.62 289 PRO A N 1
ATOM 2198 C CA . PRO A 1 289 ? 42.477 -47.842 -16.482 1.00 48.62 289 PRO A CA 1
ATOM 2199 C C . PRO A 1 289 ? 43.975 -48.134 -16.673 1.00 48.62 289 PRO A C 1
ATOM 2201 O O . PRO A 1 289 ? 44.596 -48.705 -15.772 1.00 48.62 289 PRO A O 1
ATOM 2204 N N . PRO A 1 290 ? 44.613 -47.723 -17.786 1.00 42.84 290 PRO A N 1
ATOM 2205 C CA . PRO A 1 290 ? 46.053 -47.874 -17.912 1.00 42.84 290 PRO A CA 1
ATOM 2206 C C . PRO A 1 290 ? 46.749 -46.887 -16.965 1.00 42.84 290 PRO A C 1
ATOM 2208 O O . PRO A 1 290 ? 46.913 -45.707 -17.269 1.00 42.84 290 PRO A O 1
ATOM 2211 N N . VAL A 1 291 ? 47.167 -47.392 -15.804 1.00 43.06 291 VAL A N 1
ATOM 2212 C CA . VAL A 1 291 ? 48.143 -46.760 -14.912 1.00 43.06 291 VAL A CA 1
ATOM 2213 C C . VAL A 1 291 ? 49.471 -47.491 -15.092 1.00 43.06 291 VAL A C 1
ATOM 2215 O O . VAL A 1 291 ? 49.764 -48.426 -14.358 1.00 43.06 291 VAL A O 1
ATOM 2218 N N . ALA A 1 292 ? 50.259 -47.086 -16.091 1.00 36.00 292 ALA A N 1
ATOM 2219 C CA . ALA A 1 292 ? 51.702 -47.341 -16.161 1.00 36.00 292 ALA A CA 1
ATOM 2220 C C . ALA A 1 292 ? 52.325 -46.578 -17.342 1.00 36.00 292 ALA A C 1
ATOM 2222 O O . ALA A 1 292 ? 52.298 -47.057 -18.470 1.00 36.00 292 ALA A O 1
ATOM 2223 N N . ALA A 1 293 ? 52.875 -45.393 -17.069 1.00 32.97 293 ALA A N 1
ATOM 2224 C CA . ALA A 1 293 ? 54.028 -44.820 -17.778 1.00 32.97 293 ALA A CA 1
ATOM 2225 C C . ALA A 1 293 ? 54.469 -43.537 -17.050 1.00 32.97 293 ALA A C 1
ATOM 2227 O O . ALA A 1 293 ? 54.308 -42.423 -17.544 1.00 32.97 293 ALA A O 1
ATOM 2228 N N . LEU A 1 294 ? 54.986 -43.697 -15.832 1.00 38.56 294 LEU A N 1
ATOM 2229 C CA . LEU A 1 294 ? 55.964 -42.759 -15.292 1.00 38.56 294 LEU A CA 1
ATOM 2230 C C . LEU A 1 294 ? 57.334 -43.414 -15.480 1.00 38.56 294 LEU A C 1
ATOM 2232 O O . LEU A 1 294 ? 57.478 -44.595 -15.187 1.00 38.56 294 LEU A O 1
ATOM 2236 N N . GLU A 1 295 ? 58.289 -42.602 -15.937 1.00 34.31 295 GLU A N 1
ATOM 2237 C CA . GLU A 1 295 ? 59.729 -42.870 -16.097 1.00 34.31 295 GLU A CA 1
ATOM 2238 C C . GLU A 1 295 ? 60.196 -43.439 -17.449 1.00 34.31 295 GLU A C 1
ATOM 2240 O O . GLU A 1 295 ? 60.385 -44.635 -17.614 1.00 34.31 295 GLU A O 1
ATOM 2245 N N . SER A 1 296 ? 60.497 -42.545 -18.399 1.00 36.53 296 SER A N 1
ATOM 2246 C CA . SER A 1 296 ? 61.865 -42.343 -18.920 1.00 36.53 296 SER A CA 1
ATOM 2247 C C . SER A 1 296 ? 61.876 -41.261 -20.009 1.00 36.53 296 SER A C 1
ATOM 2249 O O . SER A 1 296 ? 60.946 -41.202 -20.803 1.00 36.53 296 SER A O 1
ATOM 2251 N N . GLU A 1 297 ? 62.963 -40.482 -20.070 1.00 35.25 297 GLU A N 1
ATOM 2252 C CA . GLU A 1 297 ? 63.289 -39.434 -21.065 1.00 35.25 297 GLU A CA 1
ATOM 2253 C C . GLU A 1 297 ? 62.595 -38.074 -20.809 1.00 35.25 297 GLU A C 1
ATOM 2255 O O . GLU A 1 297 ? 61.405 -37.894 -21.006 1.00 35.25 297 GLU A O 1
ATOM 2260 N N . GLY A 1 298 ? 63.248 -37.013 -20.325 1.00 36.88 298 GLY A N 1
ATOM 2261 C CA . GLY A 1 298 ? 64.659 -36.676 -20.441 1.00 36.88 298 GLY A CA 1
ATOM 2262 C C . GLY A 1 298 ? 65.007 -36.379 -21.896 1.00 36.88 298 GLY A C 1
ATOM 2263 O O . GLY A 1 298 ? 65.420 -37.310 -22.568 1.00 36.88 298 GLY A O 1
ATOM 2264 N N . ASN A 1 299 ? 64.835 -35.115 -22.345 1.00 34.84 299 ASN A N 1
ATOM 2265 C CA . ASN A 1 299 ? 65.664 -34.374 -23.332 1.00 34.84 299 ASN A CA 1
ATOM 2266 C C . ASN A 1 299 ? 64.866 -33.343 -24.199 1.00 34.84 299 ASN A C 1
ATOM 2268 O O . ASN A 1 299 ? 64.430 -33.663 -25.297 1.00 34.84 299 ASN A O 1
ATOM 2272 N N . ARG A 1 300 ? 64.863 -32.064 -23.746 1.00 41.75 300 ARG A N 1
ATOM 2273 C CA . ARG A 1 300 ? 64.884 -30.775 -24.520 1.00 41.75 300 ARG A CA 1
ATOM 2274 C C . ARG A 1 300 ? 63.598 -30.224 -25.197 1.00 41.75 300 ARG A C 1
ATOM 2276 O O . ARG A 1 300 ? 62.713 -30.985 -25.550 1.00 41.75 300 ARG A O 1
ATOM 2283 N N . PRO A 1 301 ? 63.566 -28.913 -25.556 1.00 46.12 301 PRO A N 1
ATOM 2284 C CA . PRO A 1 301 ? 63.841 -27.726 -24.730 1.00 46.12 301 PRO A CA 1
ATOM 2285 C C . PRO A 1 301 ? 62.723 -26.650 -24.839 1.00 46.12 301 PRO A C 1
ATOM 2287 O O . PRO A 1 301 ? 61.935 -26.623 -25.780 1.00 46.12 301 PRO A O 1
ATOM 2290 N N . 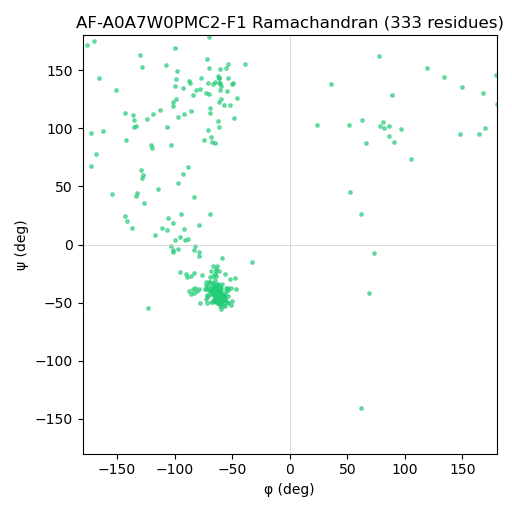ALA A 1 302 ? 62.692 -25.712 -23.889 1.00 45.25 302 ALA A N 1
ATOM 2291 C CA . ALA A 1 302 ? 61.789 -24.554 -23.885 1.00 45.25 302 ALA A CA 1
ATOM 2292 C C . ALA A 1 302 ? 62.246 -23.440 -24.856 1.00 45.25 302 ALA A C 1
ATOM 2294 O O . ALA A 1 302 ? 63.448 -23.162 -24.912 1.00 45.25 302 ALA A O 1
ATOM 2295 N N . PRO A 1 303 ? 61.339 -22.720 -25.548 1.00 40.78 303 PRO A N 1
ATOM 2296 C CA . PRO A 1 303 ? 61.692 -21.460 -26.180 1.00 40.78 303 PRO A CA 1
ATOM 2297 C C . PRO A 1 303 ? 61.614 -20.299 -25.179 1.00 40.78 303 PRO A C 1
ATOM 2299 O O . PRO A 1 303 ? 60.641 -20.101 -24.451 1.00 40.78 303 PRO A O 1
ATOM 2302 N N . ALA A 1 304 ? 62.719 -19.563 -25.173 1.00 37.19 304 ALA A N 1
ATOM 2303 C CA . ALA A 1 304 ? 63.094 -18.455 -24.318 1.00 37.19 304 ALA A CA 1
ATOM 2304 C C . ALA A 1 304 ? 62.157 -17.238 -24.371 1.00 37.19 304 ALA A C 1
ATOM 2306 O O . ALA A 1 304 ? 61.595 -16.885 -25.407 1.00 37.19 304 ALA A O 1
ATOM 2307 N N . GLY A 1 305 ? 62.103 -16.521 -23.247 1.00 37.78 305 GLY A N 1
ATOM 2308 C CA . GLY A 1 305 ? 61.629 -15.145 -23.205 1.00 37.78 305 GLY A CA 1
ATOM 2309 C C . GLY A 1 305 ? 62.618 -14.161 -23.839 1.00 37.78 305 GLY A C 1
ATOM 2310 O O . GLY A 1 305 ? 63.823 -14.405 -23.904 1.00 37.78 305 GLY A O 1
ATOM 2311 N N . ARG A 1 306 ? 62.107 -12.990 -24.230 1.00 31.47 306 ARG A N 1
ATOM 2312 C CA . ARG A 1 306 ? 62.923 -11.795 -24.465 1.00 31.47 306 ARG A CA 1
ATOM 2313 C C . ARG A 1 306 ? 62.237 -10.574 -23.855 1.00 31.47 306 ARG A C 1
ATOM 2315 O O . ARG A 1 306 ? 61.181 -10.151 -24.310 1.00 31.47 306 ARG A O 1
ATOM 2322 N N . LYS A 1 307 ? 62.851 -10.033 -22.800 1.00 39.69 307 LYS A N 1
ATOM 2323 C CA . LYS A 1 307 ? 62.639 -8.669 -22.300 1.00 39.69 307 LYS A CA 1
ATOM 2324 C C . LYS A 1 307 ? 63.684 -7.750 -22.944 1.00 39.69 307 LYS A C 1
ATOM 2326 O O . LYS A 1 307 ? 64.854 -8.112 -22.919 1.00 39.69 307 LYS A O 1
ATOM 2331 N N . SER A 1 308 ? 63.265 -6.579 -23.427 1.00 36.94 308 SER A N 1
ATOM 2332 C CA . SER A 1 308 ? 64.039 -5.322 -23.590 1.00 36.94 308 SER A CA 1
ATOM 2333 C C . SER A 1 308 ? 63.191 -4.377 -24.458 1.00 36.94 308 SER A C 1
ATOM 2335 O O . SER A 1 308 ? 62.734 -4.821 -25.502 1.00 36.94 308 SER A O 1
ATOM 2337 N N . GLY A 1 309 ? 62.910 -3.110 -24.167 1.00 30.94 309 GLY A N 1
ATOM 2338 C CA . GLY A 1 309 ? 63.346 -2.165 -23.146 1.00 30.94 309 GLY A CA 1
ATOM 2339 C C . GLY A 1 309 ? 62.546 -0.857 -23.330 1.00 30.94 309 GLY A C 1
ATOM 2340 O O . GLY A 1 309 ? 61.788 -0.720 -24.288 1.00 30.94 309 GLY A O 1
ATOM 2341 N N . TRP A 1 310 ? 62.682 0.067 -22.378 1.00 28.14 310 TRP A N 1
ATOM 2342 C CA . TRP A 1 310 ? 62.200 1.462 -22.423 1.00 28.14 310 TRP A CA 1
ATOM 2343 C C . TRP A 1 310 ? 62.700 2.204 -23.693 1.00 28.14 310 TRP A C 1
ATOM 2345 O O . TRP A 1 310 ? 63.723 1.804 -24.236 1.00 28.14 310 TRP A O 1
ATOM 2355 N N . ALA A 1 311 ? 62.079 3.264 -24.237 1.00 36.09 311 ALA A N 1
ATOM 2356 C CA . ALA A 1 311 ? 61.712 4.553 -23.622 1.00 36.09 311 ALA A CA 1
ATOM 2357 C C . ALA A 1 311 ? 60.778 5.408 -24.552 1.00 36.09 311 ALA A C 1
ATOM 2359 O O . ALA A 1 311 ? 60.523 4.991 -25.682 1.00 36.09 311 ALA A O 1
ATOM 2360 N N . PRO A 1 312 ? 60.265 6.582 -24.104 1.00 58.28 312 PRO A N 1
ATOM 2361 C CA . PRO A 1 312 ? 59.239 7.407 -24.772 1.00 58.28 312 PRO A CA 1
ATOM 2362 C C . PRO A 1 312 ? 59.811 8.617 -25.554 1.00 58.28 312 PRO A C 1
ATOM 2364 O O . PRO A 1 312 ? 60.980 8.925 -25.370 1.00 58.28 312 PRO A O 1
ATOM 2367 N N . PHE A 1 313 ? 58.980 9.299 -26.370 1.00 31.53 313 PHE A N 1
ATOM 2368 C CA . PHE A 1 313 ? 58.907 10.762 -26.663 1.00 31.53 313 PHE A CA 1
ATOM 2369 C C . PHE A 1 313 ? 58.412 11.086 -28.096 1.00 31.53 313 PHE A C 1
ATOM 2371 O O . PHE A 1 313 ? 58.917 10.540 -29.065 1.00 31.53 313 PHE A O 1
ATOM 2378 N N . GLY A 1 314 ? 57.501 12.068 -28.197 1.00 30.84 314 GLY A N 1
ATOM 2379 C CA . GLY A 1 314 ? 57.667 13.234 -29.088 1.00 30.84 314 GLY A CA 1
ATOM 2380 C C . GLY A 1 314 ? 57.225 13.170 -30.560 1.00 30.84 314 GLY A C 1
ATOM 2381 O O . GLY A 1 314 ? 57.970 12.705 -31.404 1.00 30.84 314 GLY A O 1
ATOM 2382 N N . GLN A 1 315 ? 56.055 13.768 -30.827 1.00 33.03 315 GLN A N 1
ATOM 2383 C CA . GLN A 1 315 ? 55.696 14.709 -31.917 1.00 33.03 315 GLN A CA 1
ATOM 2384 C C . GLN A 1 315 ? 56.278 14.607 -33.353 1.00 33.03 315 GLN A C 1
ATOM 2386 O O . GLN A 1 315 ? 57.484 14.623 -33.558 1.00 33.03 315 GLN A O 1
ATOM 2391 N N . ALA A 1 316 ? 55.347 14.823 -34.304 1.00 31.27 316 ALA A N 1
ATOM 2392 C CA . ALA A 1 316 ? 55.423 15.649 -35.532 1.00 31.27 316 ALA A CA 1
ATOM 2393 C C . ALA A 1 316 ? 55.243 14.927 -36.890 1.00 31.27 316 ALA A C 1
ATOM 2395 O O . ALA A 1 316 ? 55.589 13.762 -37.037 1.00 31.27 316 ALA A O 1
ATOM 2396 N N . ALA A 1 317 ? 54.729 15.709 -37.859 1.00 35.94 317 ALA A N 1
ATOM 2397 C CA . ALA A 1 317 ? 54.322 15.425 -39.254 1.00 35.94 317 ALA A CA 1
ATOM 2398 C C . ALA A 1 317 ? 52.905 14.816 -39.384 1.00 35.94 317 ALA A C 1
ATOM 2400 O O . ALA A 1 317 ? 52.693 13.658 -39.058 1.00 35.94 317 ALA A O 1
ATOM 2401 N N . GLN A 1 318 ? 51.825 15.534 -39.731 1.00 34.97 318 GLN A N 1
ATOM 2402 C CA . GLN A 1 318 ? 51.593 16.511 -40.814 1.00 34.97 318 GLN A CA 1
ATOM 2403 C C . GLN A 1 318 ? 51.991 15.992 -42.205 1.00 34.97 318 GLN A C 1
ATOM 2405 O O . GLN A 1 318 ? 53.172 15.954 -42.528 1.00 34.97 318 GLN A O 1
ATOM 2410 N N . THR A 1 319 ? 50.984 15.603 -43.000 1.00 36.09 319 THR A N 1
ATOM 2411 C CA . THR A 1 319 ? 50.754 15.874 -44.446 1.00 36.09 319 THR A CA 1
ATOM 2412 C C . THR A 1 319 ? 49.585 14.977 -44.903 1.00 36.09 319 THR A C 1
ATOM 2414 O O . THR A 1 319 ? 49.651 13.762 -44.785 1.00 36.09 319 THR A O 1
ATOM 2417 N N . ASN A 1 320 ? 48.372 15.529 -44.998 1.00 32.41 320 ASN A N 1
ATOM 2418 C CA . ASN A 1 320 ? 47.707 16.042 -46.208 1.00 32.41 320 ASN A CA 1
ATOM 2419 C C . ASN A 1 320 ? 47.432 14.978 -47.284 1.00 32.41 320 ASN A C 1
ATOM 2421 O O . ASN A 1 320 ? 48.343 14.590 -47.999 1.00 32.41 320 ASN A O 1
ATOM 2425 N N . ASP A 1 321 ? 46.157 14.602 -47.429 1.00 33.81 321 ASP A N 1
ATOM 2426 C CA . ASP A 1 321 ? 45.488 14.580 -48.734 1.00 33.81 321 ASP A CA 1
ATOM 2427 C C . ASP A 1 321 ? 43.963 14.546 -48.540 1.00 33.81 321 ASP A C 1
ATOM 2429 O O . ASP A 1 321 ? 43.344 13.512 -48.293 1.00 33.81 321 ASP A O 1
ATOM 2433 N N . THR A 1 322 ? 43.356 15.727 -48.634 1.00 37.69 322 THR A N 1
ATOM 2434 C CA . THR A 1 322 ? 41.919 15.909 -48.864 1.00 37.69 322 THR A CA 1
ATOM 2435 C C . THR A 1 322 ? 41.792 16.778 -50.102 1.00 37.69 322 THR A C 1
ATOM 2437 O O . THR A 1 322 ? 42.100 17.967 -50.074 1.00 37.69 322 THR A O 1
ATOM 2440 N N . GLN A 1 323 ? 41.359 16.159 -51.191 1.00 33.59 323 GLN A N 1
ATOM 2441 C CA . GLN A 1 323 ? 40.855 16.813 -52.389 1.00 33.59 323 GLN A CA 1
ATOM 2442 C C . GLN A 1 323 ? 39.502 16.188 -52.715 1.00 33.59 323 GLN A C 1
ATOM 2444 O O . GLN A 1 323 ? 39.275 15.017 -52.415 1.00 33.59 323 GLN A O 1
ATOM 2449 N N . VAL A 1 324 ? 38.664 16.982 -53.382 1.00 37.88 324 VAL A N 1
ATOM 2450 C CA . VAL A 1 324 ? 37.277 16.717 -53.798 1.00 37.88 324 VAL A CA 1
ATOM 2451 C C . VAL A 1 324 ? 36.233 17.054 -52.721 1.00 37.88 324 VAL A C 1
ATOM 2453 O O . VAL A 1 324 ? 35.894 16.225 -51.893 1.00 37.88 324 VAL A O 1
ATOM 2456 N N . GLU A 1 325 ? 35.682 18.274 -52.749 1.00 41.84 325 GLU A N 1
ATOM 2457 C CA . GLU A 1 325 ? 34.414 18.505 -53.458 1.00 41.84 325 GLU A CA 1
ATOM 2458 C C . GLU A 1 325 ? 34.126 20.001 -53.676 1.00 41.84 325 GLU A C 1
ATOM 2460 O O . GLU A 1 325 ? 34.477 20.864 -52.874 1.00 41.84 325 GLU A O 1
ATOM 2465 N N . ARG A 1 326 ? 33.545 20.284 -54.842 1.00 39.75 326 ARG A N 1
ATOM 2466 C CA . ARG A 1 326 ? 33.310 21.597 -55.450 1.00 39.75 326 ARG A CA 1
ATOM 2467 C C . ARG A 1 326 ? 32.222 22.376 -54.706 1.00 39.75 326 ARG A C 1
ATOM 2469 O O . ARG A 1 326 ? 31.171 21.818 -54.409 1.00 39.75 326 ARG A O 1
ATOM 2476 N N . ARG A 1 327 ? 32.428 23.681 -54.517 1.00 41.72 327 ARG A N 1
ATOM 2477 C CA . ARG A 1 327 ? 31.348 24.651 -54.296 1.00 41.72 327 ARG A CA 1
ATOM 2478 C C . ARG A 1 327 ? 31.266 25.586 -55.495 1.00 41.72 327 ARG A C 1
ATOM 2480 O O . ARG A 1 327 ? 32.211 26.313 -55.782 1.00 41.72 327 ARG A O 1
ATOM 2487 N N . ASP A 1 328 ? 30.130 25.500 -56.174 1.00 44.53 328 ASP A N 1
ATOM 2488 C CA . ASP A 1 328 ? 29.617 26.492 -57.106 1.00 44.53 328 ASP A CA 1
ATOM 2489 C C . ASP A 1 328 ? 29.203 27.747 -56.327 1.00 44.53 328 ASP A C 1
ATOM 2491 O O . ASP A 1 328 ? 28.277 27.691 -55.522 1.00 44.53 328 ASP A O 1
ATOM 2495 N N . GLU A 1 329 ? 29.849 28.877 -56.597 1.00 45.41 329 GLU A N 1
ATOM 2496 C CA . GLU A 1 329 ? 29.307 30.210 -56.325 1.00 45.41 329 GLU A CA 1
ATOM 2497 C C . GLU A 1 329 ? 29.537 31.053 -57.586 1.00 45.41 329 GLU A C 1
ATOM 2499 O O . GLU A 1 329 ? 30.652 31.477 -57.887 1.00 45.41 329 GLU A O 1
ATOM 2504 N N . ARG A 1 330 ? 28.464 31.221 -58.371 1.00 44.50 330 ARG A N 1
ATOM 2505 C CA . ARG A 1 330 ? 28.330 32.276 -59.379 1.00 44.50 330 ARG A CA 1
ATOM 2506 C C . ARG A 1 330 ? 27.509 33.418 -58.781 1.00 44.50 330 ARG A C 1
ATOM 2508 O O . ARG A 1 330 ? 26.571 33.180 -58.026 1.00 44.50 330 ARG A O 1
ATOM 2515 N N . GLU A 1 331 ? 27.938 34.615 -59.154 1.00 55.09 331 GLU A N 1
ATOM 2516 C CA . GLU A 1 331 ? 27.447 35.964 -58.861 1.00 55.09 331 GLU A CA 1
ATOM 2517 C C . GLU A 1 331 ? 25.921 36.147 -58.814 1.00 55.09 331 GLU A C 1
ATOM 2519 O O . GLU A 1 331 ? 25.191 35.475 -59.546 1.00 55.09 331 GLU A O 1
ATOM 2524 N N . PRO A 1 332 ? 25.445 37.170 -58.083 1.00 56.72 332 PRO A N 1
ATOM 2525 C CA . PRO A 1 332 ? 24.263 37.923 -58.459 1.00 56.72 332 PRO A CA 1
ATOM 2526 C C . PRO A 1 332 ? 24.664 39.267 -59.094 1.00 56.72 332 PRO A C 1
ATOM 2528 O O . PRO A 1 332 ? 25.344 40.080 -58.467 1.00 56.72 332 PRO A O 1
ATOM 2531 N N . ASP A 1 333 ? 24.203 39.490 -60.323 1.00 52.75 333 ASP A N 1
ATOM 2532 C CA . ASP A 1 333 ? 24.098 40.807 -60.956 1.00 52.75 333 ASP A CA 1
ATOM 2533 C C . ASP A 1 333 ? 22.610 41.208 -61.018 1.00 52.75 333 ASP A C 1
ATOM 2535 O O . ASP A 1 333 ? 21.735 40.339 -61.051 1.00 52.75 333 ASP A O 1
ATOM 2539 N N . GLU A 1 334 ? 22.379 42.520 -61.062 1.00 50.78 334 GLU A N 1
ATOM 2540 C CA . GLU A 1 334 ? 21.121 43.256 -61.286 1.00 50.78 334 GLU A CA 1
ATOM 2541 C C . GLU A 1 334 ? 20.128 43.384 -60.109 1.00 50.78 334 GLU A C 1
ATOM 2543 O O . GLU A 1 334 ? 19.345 42.486 -59.807 1.00 50.78 334 GLU A O 1
ATOM 2548 N N . SER A 1 335 ? 20.097 44.557 -59.456 1.00 51.91 335 SER A N 1
ATOM 2549 C CA . SER A 1 335 ? 19.345 45.758 -59.903 1.00 51.91 335 SER A CA 1
ATOM 2550 C C . SER A 1 335 ? 19.311 46.834 -58.814 1.00 51.91 335 SER A C 1
ATOM 2552 O O . SER A 1 335 ? 18.896 46.487 -57.683 1.00 51.91 335 SER A O 1
#

Solvent-accessible surface area (backbone atoms only — not comparable to full-atom values): 21082 Å² total; per-residue (Å²): 140,86,89,74,85,86,80,74,85,77,76,71,75,78,76,71,51,68,65,60,58,63,58,46,53,58,54,54,49,51,50,52,52,48,52,53,49,51,52,50,50,50,52,53,49,50,53,45,66,74,40,44,69,57,55,50,50,54,62,43,67,77,43,61,81,88,49,32,72,55,54,54,48,52,51,52,52,33,53,52,30,41,53,38,36,51,55,24,49,57,49,47,20,51,52,47,12,52,52,40,22,51,53,32,47,77,69,68,38,83,62,17,65,59,42,6,50,44,26,14,60,35,35,68,34,76,93,53,8,61,57,65,22,40,49,62,49,33,56,53,23,43,79,76,33,65,69,52,18,52,51,47,50,50,48,50,55,50,50,52,48,45,36,65,73,48,44,45,64,65,55,35,59,91,22,63,94,67,53,72,67,55,50,52,52,29,28,54,54,20,31,74,77,53,36,71,64,19,31,55,48,13,54,53,51,48,52,40,51,48,50,56,50,52,55,57,54,51,62,58,54,69,73,72,64,94,82,82,84,83,55,73,64,67,56,53,66,61,67,74,70,76,76,88,71,78,79,96,66,93,75,82,80,80,86,81,75,99,81,84,85,78,89,89,86,91,72,92,72,93,74,82,85,79,71,81,78,79,77,78,84,74,79,86,83,86,78,82,77,92,84,83,88,83,89,81,81,89,85,88,83,86,86,79,87,85,90,86,78,90,85,91,85,82,91,85,81,89,82,89,89,86,82,88,82,88,81,93,83,80,86,89,82,88,135

Nearest PDB structures (foldseek):
  7nb6-assembly1_A  TM=7.091E-01  e=3.130E-04  Escherichia coli K-12